Protein AF-0000000084682331 (afdb_homodimer)

Nearest PDB structures (foldseek):
  4lpu-assembly1_B  TM=4.206E-01  e=9.502E-01  synthetic construct
  2jdp-assembly1_D  TM=3.919E-01  e=3.727E+00  Pseudomonas aeruginosa
  5ijb-assembly2_D  TM=3.593E-01  e=4.728E+00  Mus musculus
  8b0h-assembly1_A  TM=4.046E-01  e=8.565E+00  Homo sapiens
  4lpu-assembly1_B  TM=4.204E-01  e=9.313E-01  synthetic construct

Radius of gyration: 19.86 Å; Cα contacts (8 Å, |Δi|>4): 493; chains: 2; bounding box: 38×57×44 Å

InterPro domains:
  IPR056238 YunG-like [PF24585] (6-127)

Structure (mmCIF, N/CA/C/O backbone):
data_AF-0000000084682331-model_v1
#
loop_
_entity.id
_entity.type
_entity.pdbx_description
1 polymer 'Uncharacterized protein'
#
loop_
_atom_site.group_PDB
_atom_site.id
_atom_site.type_symbol
_atom_site.label_atom_id
_atom_site.label_alt_id
_atom_site.label_comp_id
_atom_site.label_asym_id
_atom_site.label_entity_id
_atom_site.label_seq_id
_atom_site.pdbx_PDB_ins_code
_atom_site.Cartn_x
_atom_site.Cartn_y
_atom_site.Cartn_z
_atom_site.occupancy
_atom_site.B_iso_or_equiv
_atom_site.auth_seq_id
_atom_site.auth_comp_id
_atom_site.auth_asym_id
_atom_site.auth_atom_id
_atom_site.pdbx_PDB_model_num
ATOM 1 N N . MET A 1 1 ? 16.281 -3.541 -7.066 1 81.94 1 MET A N 1
ATOM 2 C CA . MET A 1 1 ? 15.93 -3.1 -5.719 1 81.94 1 MET A CA 1
ATOM 3 C C . MET A 1 1 ? 15.031 -4.125 -5.031 1 81.94 1 MET A C 1
ATOM 5 O O . MET A 1 1 ? 14.258 -4.82 -5.688 1 81.94 1 MET A O 1
ATOM 9 N N . THR A 1 2 ? 15.18 -4.266 -3.758 1 87.81 2 THR A N 1
ATOM 10 C CA . THR A 1 2 ? 14.406 -5.23 -2.986 1 87.81 2 THR A CA 1
ATOM 11 C C . THR A 1 2 ? 12.938 -4.812 -2.914 1 87.81 2 THR A C 1
ATOM 13 O O . THR A 1 2 ? 12.625 -3.676 -2.551 1 87.81 2 THR A O 1
ATOM 16 N N . PRO A 1 3 ? 12.094 -5.621 -3.33 1 95.75 3 PRO A N 1
ATOM 17 C CA . PRO A 1 3 ? 10.68 -5.285 -3.193 1 95.75 3 PRO A CA 1
ATOM 18 C C . PRO A 1 3 ? 10.234 -5.156 -1.736 1 95.75 3 PRO A C 1
ATOM 20 O O . PRO A 1 3 ? 10.781 -5.836 -0.862 1 95.75 3 PRO A O 1
ATOM 23 N N . TRP A 1 4 ? 9.312 -4.223 -1.549 1 97.06 4 TRP A N 1
ATOM 24 C CA . TRP A 1 4 ? 8.703 -4.109 -0.228 1 97.06 4 TRP A CA 1
ATOM 25 C C . TRP A 1 4 ? 7.367 -4.84 -0.183 1 97.06 4 TRP A C 1
ATOM 27 O O . TRP A 1 4 ? 6.875 -5.316 -1.21 1 97.06 4 TRP A O 1
ATOM 37 N N . ASN A 1 5 ? 6.938 -5.086 1.068 1 97.69 5 ASN A N 1
ATOM 38 C CA . ASN A 1 5 ? 5.523 -5.398 1.23 1 97.69 5 ASN A CA 1
ATOM 39 C C . ASN A 1 5 ? 4.793 -4.316 2.018 1 97.69 5 ASN A C 1
ATOM 41 O O . ASN A 1 5 ? 5.391 -3.301 2.385 1 97.69 5 ASN A O 1
ATOM 45 N N . LEU A 1 6 ? 3.533 -4.488 2.266 1 98.38 6 LEU A N 1
ATOM 46 C CA . LEU A 1 6 ? 2.707 -3.445 2.865 1 98.38 6 LEU A CA 1
ATOM 47 C C . LEU A 1 6 ? 3.1 -3.211 4.32 1 98.38 6 LEU A C 1
ATOM 49 O O . LEU A 1 6 ? 3.086 -2.072 4.793 1 98.38 6 LEU A O 1
ATOM 53 N N . LEU A 1 7 ? 3.508 -4.219 5.004 1 97.94 7 LEU A N 1
ATOM 54 C CA . LEU A 1 7 ? 3.887 -4.102 6.406 1 97.94 7 LEU A CA 1
ATOM 55 C C . LEU A 1 7 ? 5.199 -3.334 6.551 1 97.94 7 LEU A C 1
ATOM 57 O O . LEU A 1 7 ? 5.332 -2.494 7.445 1 97.94 7 LEU A O 1
ATOM 61 N N . THR A 1 8 ? 6.148 -3.662 5.688 1 97.5 8 THR A N 1
ATOM 62 C CA . THR A 1 8 ? 7.434 -2.977 5.766 1 97.5 8 THR A CA 1
ATOM 63 C C . THR A 1 8 ? 7.27 -1.486 5.484 1 97.5 8 THR A C 1
ATOM 65 O O . THR A 1 8 ? 7.922 -0.655 6.117 1 97.5 8 THR A O 1
ATOM 68 N N . LEU A 1 9 ? 6.398 -1.172 4.512 1 98.25 9 LEU A N 1
ATOM 69 C CA . LEU A 1 9 ? 6.137 0.234 4.223 1 98.25 9 LEU A CA 1
ATOM 70 C C . LEU A 1 9 ? 5.441 0.913 5.398 1 98.25 9 LEU A C 1
ATOM 72 O O . LEU A 1 9 ? 5.824 2.016 5.797 1 98.25 9 LEU A O 1
ATOM 76 N N . HIS A 1 10 ? 4.441 0.238 5.938 1 98.38 10 HIS A N 1
ATOM 77 C CA . HIS A 1 10 ? 3.746 0.731 7.121 1 98.38 10 HIS A CA 1
ATOM 78 C C . HIS A 1 10 ? 4.727 1.004 8.258 1 98.38 10 HIS A C 1
ATOM 80 O O . HIS A 1 10 ? 4.719 2.09 8.844 1 98.38 10 HIS A O 1
ATOM 86 N N . ASP A 1 11 ? 5.598 0.054 8.5 1 98.38 11 ASP A N 1
ATOM 87 C CA . ASP A 1 11 ? 6.535 0.154 9.617 1 98.38 11 ASP A CA 1
ATOM 88 C C . ASP A 1 11 ? 7.555 1.265 9.375 1 98.38 11 ASP A C 1
ATOM 90 O O . ASP A 1 11 ? 7.938 1.973 10.312 1 98.38 11 ASP A O 1
ATOM 94 N N . ALA A 1 12 ? 8.023 1.367 8.195 1 98.62 12 ALA A N 1
ATOM 95 C CA . ALA A 1 12 ? 9 2.398 7.852 1 98.62 12 ALA A CA 1
ATOM 96 C C . ALA A 1 12 ? 8.438 3.793 8.102 1 98.62 12 ALA A C 1
ATOM 98 O O . ALA A 1 12 ? 9.109 4.645 8.688 1 98.62 12 ALA A O 1
ATOM 99 N N . LEU A 1 13 ? 7.18 4.027 7.688 1 98.56 13 LEU A N 1
ATOM 100 C CA . LEU A 1 13 ? 6.539 5.32 7.902 1 98.56 13 LEU A CA 1
ATOM 101 C C . LEU A 1 13 ? 6.363 5.602 9.391 1 98.56 13 LEU A C 1
ATOM 103 O O . LEU A 1 13 ? 6.77 6.66 9.883 1 98.56 13 LEU A O 1
ATOM 107 N N . ARG A 1 14 ? 5.859 4.629 10.07 1 98.31 14 ARG A N 1
ATOM 108 C CA . ARG A 1 14 ? 5.562 4.801 11.484 1 98.31 14 ARG A CA 1
ATOM 109 C C . ARG A 1 14 ? 6.836 5.047 12.289 1 98.31 14 ARG A C 1
ATOM 111 O O . ARG A 1 14 ? 6.859 5.895 13.18 1 98.31 14 ARG A O 1
ATOM 118 N N . ALA A 1 15 ? 7.883 4.379 11.922 1 98.44 15 ALA A N 1
ATOM 119 C CA . ALA A 1 15 ? 9.156 4.496 12.625 1 98.44 15 ALA A CA 1
ATOM 120 C C . ALA A 1 15 ? 9.828 5.836 12.32 1 98.44 15 ALA A C 1
ATOM 122 O O . ALA A 1 15 ? 10.766 6.234 13.016 1 98.44 15 ALA A O 1
ATOM 123 N N . SER A 1 16 ? 9.367 6.52 11.281 1 98.81 16 SER A N 1
ATOM 124 C CA . SER A 1 16 ? 10.047 7.715 10.805 1 98.81 16 SER A CA 1
ATOM 125 C C . SER A 1 16 ? 9.406 8.977 11.359 1 98.81 16 SER A C 1
ATOM 127 O O . SER A 1 16 ? 9.953 10.078 11.219 1 98.81 16 SER A O 1
ATOM 129 N N . TRP A 1 17 ? 8.211 8.859 11.969 1 98.81 17 TRP A N 1
ATOM 130 C CA . TRP A 1 17 ? 7.527 9.977 12.602 1 98.81 17 TRP A CA 1
ATOM 131 C C . TRP A 1 17 ? 8.156 10.305 13.953 1 98.81 17 TRP A C 1
ATOM 133 O O . TRP A 1 17 ? 8.5 9.406 14.719 1 98.81 17 TRP A O 1
ATOM 143 N N . ALA A 1 18 ? 8.328 11.586 14.25 1 98.56 18 ALA A N 1
ATOM 144 C CA . ALA A 1 18 ? 8.898 12.039 15.516 1 98.56 18 ALA A CA 1
ATOM 145 C C . ALA A 1 18 ? 8.469 13.469 15.828 1 98.56 18 ALA A C 1
ATOM 147 O O . ALA A 1 18 ? 7.785 14.109 15.023 1 98.56 18 ALA A O 1
ATOM 148 N N . ALA A 1 19 ? 8.914 13.938 16.953 1 98.31 19 ALA A N 1
ATOM 149 C CA . ALA A 1 19 ? 8.562 15.289 17.375 1 98.31 19 ALA A CA 1
ATOM 150 C C . ALA A 1 19 ? 9.102 16.328 16.406 1 98.31 19 ALA A C 1
ATOM 152 O O . ALA A 1 19 ? 8.43 17.328 16.125 1 98.31 19 ALA A O 1
ATOM 153 N N . ASP A 1 20 ? 10.258 16.109 15.805 1 98.25 20 ASP A N 1
ATOM 154 C CA . ASP A 1 20 ? 10.906 17.109 14.961 1 98.25 20 ASP A CA 1
ATOM 155 C C . ASP A 1 20 ? 10.297 17.125 13.562 1 98.25 20 ASP A C 1
ATOM 157 O O . ASP A 1 20 ? 10.609 18 12.758 1 98.25 20 ASP A O 1
ATOM 161 N N . THR A 1 21 ? 9.391 16.141 13.234 1 98.62 21 THR A N 1
ATOM 162 C CA . THR A 1 21 ? 8.688 16.156 11.953 1 98.62 21 THR A CA 1
ATOM 163 C C . THR A 1 21 ? 7.195 16.391 12.156 1 98.62 21 THR A C 1
ATOM 165 O O . THR A 1 21 ? 6.422 16.344 11.195 1 98.62 21 THR A O 1
ATOM 168 N N . CYS A 1 22 ? 6.812 16.531 13.406 1 98.62 22 CYS A N 1
ATOM 169 C CA . CYS A 1 22 ? 5.426 16.859 13.727 1 98.62 22 CYS A CA 1
ATOM 170 C C . CYS A 1 22 ? 5.09 18.281 13.328 1 98.62 22 CYS A C 1
ATOM 172 O O . CYS A 1 22 ? 5.898 19.188 13.516 1 98.62 22 CYS A O 1
ATOM 174 N N . SER A 1 23 ? 3.879 18.469 12.75 1 97.88 23 SER A N 1
ATOM 175 C CA . SER A 1 23 ? 3.508 19.828 12.383 1 97.88 23 SER A CA 1
ATOM 176 C C . SER A 1 23 ? 3.566 20.766 13.578 1 97.88 23 SER A C 1
ATOM 178 O O . SER A 1 23 ? 3.107 20.422 14.672 1 97.88 23 SER A O 1
ATOM 180 N N . PRO A 1 24 ? 4.078 21.953 13.414 1 96.62 24 PRO A N 1
ATOM 181 C CA . PRO A 1 24 ? 4.246 22.875 14.539 1 96.62 24 PRO A CA 1
ATOM 182 C C . PRO A 1 24 ? 2.93 23.203 15.242 1 96.62 24 PRO A C 1
ATOM 184 O O . PRO A 1 24 ? 2.889 23.312 16.469 1 96.62 24 PRO A O 1
ATOM 187 N N . ASP A 1 25 ? 1.878 23.391 14.469 1 94.94 25 ASP A N 1
ATOM 188 C CA . ASP A 1 25 ? 0.578 23.703 15.055 1 94.94 25 ASP A CA 1
ATOM 189 C C . ASP A 1 25 ? 0.077 22.562 15.938 1 94.94 25 ASP A C 1
ATOM 191 O O . ASP A 1 25 ? -0.448 22.797 17.031 1 94.94 25 ASP A O 1
ATOM 195 N N . ASP A 1 26 ? 0.267 21.359 15.516 1 95.88 26 ASP A N 1
ATOM 196 C CA . ASP A 1 26 ? -0.158 20.188 16.281 1 95.88 26 ASP A CA 1
ATOM 197 C C . ASP A 1 26 ? 0.748 19.969 17.5 1 95.88 26 ASP A C 1
ATOM 199 O O . ASP A 1 26 ? 0.275 19.594 18.578 1 95.88 26 ASP A O 1
ATOM 203 N N . LEU A 1 27 ? 2.002 20.156 17.266 1 96.75 27 LEU A N 1
ATOM 204 C CA . LEU A 1 27 ? 2.945 20.078 18.375 1 96.75 27 LEU A CA 1
ATOM 205 C C . LEU A 1 27 ? 2.566 21.047 19.484 1 96.75 27 LEU A C 1
ATOM 207 O O . LEU A 1 27 ? 2.576 20.688 20.672 1 96.75 27 LEU A O 1
ATOM 211 N N . ALA A 1 28 ? 2.203 22.234 19.125 1 95.44 28 ALA A N 1
ATOM 212 C CA . ALA A 1 28 ? 1.818 23.266 20.094 1 95.44 28 ALA A CA 1
ATOM 213 C C . ALA A 1 28 ? 0.514 22.891 20.797 1 95.44 28 ALA A C 1
ATOM 215 O O . ALA A 1 28 ? 0.34 23.172 21.984 1 95.44 28 ALA A O 1
ATOM 216 N N . ARG A 1 29 ? -0.33 22.234 20.078 1 92.81 29 ARG A N 1
ATOM 217 C CA . ARG A 1 29 ? -1.668 21.922 20.578 1 92.81 29 ARG A CA 1
ATOM 218 C C . ARG A 1 29 ? -1.622 20.828 21.641 1 92.81 29 ARG A C 1
ATOM 220 O O . ARG A 1 29 ? -2.305 20.906 22.656 1 92.81 29 ARG A O 1
ATOM 227 N N . ALA A 1 30 ? -0.86 19.797 21.422 1 93.31 30 ALA A N 1
ATOM 228 C CA . ALA A 1 30 ? -0.958 18.672 22.359 1 93.31 30 ALA A CA 1
ATOM 229 C C . ALA A 1 30 ? 0.394 17.984 22.531 1 93.31 30 ALA A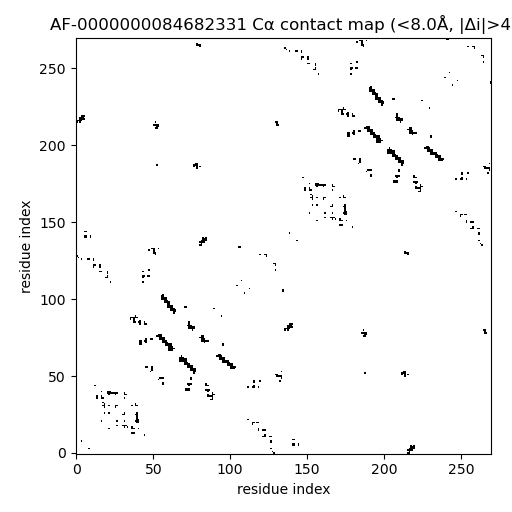 C 1
ATOM 231 O O . ALA A 1 30 ? 0.507 17 23.266 1 93.31 30 ALA A O 1
ATOM 232 N N . GLY A 1 31 ? 1.39 18.453 21.875 1 96.25 31 GLY A N 1
ATOM 233 C CA . GLY A 1 31 ? 2.654 17.734 21.891 1 96.25 31 GLY A CA 1
ATOM 234 C C . GLY A 1 31 ? 2.627 16.469 21.062 1 96.25 31 GLY A C 1
ATOM 235 O O . GLY A 1 31 ? 1.559 16.016 20.641 1 96.25 31 GLY A O 1
ATOM 236 N N . TRP A 1 32 ? 3.771 15.938 20.766 1 98 32 TRP A N 1
ATOM 237 C CA . TRP A 1 32 ? 3.904 14.656 20.078 1 98 32 TRP A CA 1
ATOM 238 C C . TRP A 1 32 ? 4.215 13.531 21.078 1 98 32 TRP A C 1
ATOM 240 O O . TRP A 1 32 ? 5.078 13.688 21.938 1 98 32 TRP A O 1
ATOM 250 N N . GLN A 1 33 ? 3.525 12.445 20.969 1 97.19 33 GLN A N 1
ATOM 251 C CA . GLN A 1 33 ? 3.713 11.289 21.828 1 97.19 33 GLN A CA 1
ATOM 252 C C . GLN A 1 33 ? 4.008 10.031 21.016 1 97.19 33 GLN A C 1
ATOM 254 O O . GLN A 1 33 ? 3.412 9.82 19.969 1 97.19 33 GLN A O 1
ATOM 259 N N . PRO A 1 34 ? 4.816 9.164 21.547 1 96.38 34 PRO A N 1
ATOM 260 C CA . PRO A 1 34 ? 5.18 7.961 20.797 1 96.38 34 PRO A CA 1
ATOM 261 C C . PRO A 1 34 ? 4.008 7 20.625 1 96.38 34 PRO A C 1
ATOM 263 O O . PRO A 1 34 ? 4.027 6.152 19.719 1 96.38 34 PRO A O 1
ATOM 266 N N . ASP A 1 35 ? 3.074 7.098 21.469 1 96.88 35 ASP A N 1
ATOM 267 C CA . ASP A 1 35 ? 1.953 6.172 21.344 1 96.88 35 ASP A CA 1
ATOM 268 C C . ASP A 1 35 ? 0.909 6.691 20.359 1 96.88 35 ASP A C 1
ATOM 270 O O . ASP A 1 35 ? -0.081 6.012 20.094 1 96.88 35 ASP A O 1
ATOM 274 N N . ASN A 1 36 ? 0.974 7.891 19.891 1 98 36 ASN A N 1
ATOM 275 C CA . ASN A 1 36 ? 0.231 8.453 18.766 1 98 36 ASN A CA 1
ATOM 276 C C . ASN A 1 36 ? 1.165 9.047 17.719 1 98 36 ASN A C 1
ATOM 278 O O . ASN A 1 36 ? 1.146 10.25 17.469 1 98 36 ASN A O 1
ATOM 282 N N . PRO A 1 37 ? 1.932 8.234 17.109 1 98.38 37 PRO A N 1
ATOM 283 C CA . PRO A 1 37 ? 3.047 8.727 16.297 1 98.38 37 PRO A CA 1
ATOM 284 C C . PRO A 1 37 ? 2.582 9.469 15.047 1 98.38 37 PRO A C 1
ATOM 286 O O . PRO A 1 37 ? 3.316 10.305 14.516 1 98.38 37 PRO A O 1
ATOM 289 N N . ALA A 1 38 ? 1.377 9.234 14.625 1 98.75 38 ALA A N 1
ATOM 290 C CA . ALA A 1 38 ? 0.898 9.867 13.398 1 98.75 38 ALA A CA 1
ATOM 291 C C . ALA A 1 38 ? 0.503 11.32 13.641 1 98.75 38 ALA A C 1
ATOM 293 O O . ALA A 1 38 ? 0.306 12.086 12.695 1 98.75 38 ALA A O 1
ATOM 294 N N . TRP A 1 39 ? 0.379 11.695 14.914 1 98.56 39 TRP A N 1
ATOM 295 C CA . TRP A 1 39 ? -0.075 13.031 15.273 1 98.56 39 TRP A CA 1
ATOM 296 C C . TRP A 1 39 ? 0.79 14.094 14.602 1 98.56 39 TRP A C 1
ATOM 298 O O . TRP A 1 39 ? 2.008 14.125 14.789 1 98.56 39 TRP A O 1
ATOM 308 N N . GLY A 1 40 ? 0.165 14.922 13.695 1 98.25 40 GLY A N 1
ATOM 309 C CA . GLY A 1 40 ? 0.854 16.031 13.062 1 98.25 40 GLY A CA 1
ATOM 310 C C . GLY A 1 40 ? 1.583 15.641 11.789 1 98.25 40 GLY A C 1
ATOM 311 O O . GLY A 1 40 ? 2.451 16.375 11.312 1 98.25 40 GLY A O 1
ATOM 312 N N . HIS A 1 41 ? 1.246 14.461 11.195 1 98.81 41 HIS A N 1
ATOM 313 C CA . HIS A 1 41 ? 2.09 13.992 10.102 1 98.81 41 HIS A CA 1
ATOM 314 C C . HIS A 1 41 ? 1.274 13.758 8.836 1 98.81 41 HIS A C 1
ATOM 316 O O . HIS A 1 41 ? 1.817 13.352 7.809 1 98.81 41 HIS A O 1
ATOM 322 N N . CYS A 1 42 ? -0.043 14.031 8.82 1 98.62 42 CYS A N 1
ATOM 323 C CA . CYS A 1 42 ? -0.899 13.656 7.699 1 98.62 42 CYS A CA 1
ATOM 324 C C . CYS A 1 42 ? -0.426 14.312 6.406 1 98.62 42 CYS A C 1
ATOM 326 O O . CYS A 1 42 ? -0.362 13.664 5.363 1 98.62 42 CYS A O 1
ATOM 328 N N . ASP A 1 43 ? -0.004 15.555 6.445 1 98.25 43 ASP A N 1
ATOM 329 C CA . ASP A 1 43 ? 0.331 16.297 5.234 1 98.25 43 ASP A CA 1
ATOM 330 C C . ASP A 1 43 ? 1.603 15.742 4.59 1 98.25 43 ASP A C 1
ATOM 332 O O . ASP A 1 43 ? 1.591 15.344 3.422 1 98.25 43 ASP A O 1
ATOM 336 N N . ILE A 1 44 ? 2.654 15.57 5.305 1 98.62 44 ILE A N 1
ATOM 337 C CA . ILE A 1 44 ? 3.908 15.148 4.688 1 98.62 44 ILE A CA 1
ATOM 338 C C . ILE A 1 44 ? 3.863 13.648 4.406 1 98.62 44 ILE A C 1
ATOM 340 O O . ILE A 1 44 ? 4.523 13.164 3.482 1 98.62 44 ILE A O 1
ATOM 344 N N . THR A 1 45 ? 3.096 12.836 5.188 1 98.88 45 THR A N 1
ATOM 345 C CA . THR A 1 45 ? 2.895 11.43 4.859 1 98.88 45 THR A CA 1
ATOM 346 C C . THR A 1 45 ? 2.145 11.281 3.539 1 98.88 45 THR A C 1
ATOM 348 O O . THR A 1 45 ? 2.508 10.453 2.701 1 98.88 45 THR A O 1
ATOM 351 N N . ALA A 1 46 ? 1.098 12.125 3.373 1 98.62 46 ALA A N 1
ATOM 352 C CA . ALA A 1 46 ? 0.354 12.086 2.117 1 98.62 46 ALA A CA 1
ATOM 353 C C . ALA A 1 46 ? 1.265 12.391 0.931 1 98.62 46 ALA A C 1
ATOM 355 O O . ALA A 1 46 ? 1.089 11.836 -0.155 1 98.62 46 ALA A O 1
ATOM 356 N N . LEU A 1 47 ? 2.229 13.273 1.137 1 98.5 47 LEU A N 1
ATOM 357 C CA . LEU A 1 47 ? 3.176 13.594 0.074 1 98.5 47 LEU A CA 1
ATOM 358 C C . LEU A 1 47 ? 4.059 12.391 -0.248 1 98.5 47 LEU A C 1
ATOM 360 O O . LEU A 1 47 ? 4.277 12.07 -1.419 1 98.5 47 LEU A O 1
ATOM 364 N N . VAL A 1 48 ? 4.582 11.703 0.752 1 98.62 48 VAL A N 1
ATOM 365 C CA . VAL A 1 48 ? 5.422 10.531 0.545 1 98.62 48 VAL A CA 1
ATOM 366 C C . VAL A 1 48 ? 4.613 9.43 -0.136 1 98.62 48 VAL A C 1
ATOM 368 O O . VAL A 1 48 ? 5.102 8.773 -1.06 1 98.62 48 VAL A O 1
ATOM 371 N N . VAL A 1 49 ? 3.379 9.242 0.353 1 98.56 49 VAL A N 1
ATOM 372 C CA . VAL A 1 49 ? 2.496 8.234 -0.231 1 98.56 49 VAL A CA 1
ATOM 373 C C . VAL A 1 49 ? 2.221 8.578 -1.693 1 98.56 49 VAL A C 1
ATOM 375 O O . VAL A 1 49 ? 2.199 7.691 -2.551 1 98.56 49 VAL A O 1
ATOM 378 N N . ASN A 1 50 ? 2.012 9.867 -1.991 1 98.44 50 ASN A N 1
ATOM 379 C CA . ASN A 1 50 ? 1.82 10.328 -3.363 1 98.44 50 ASN A CA 1
ATOM 380 C C . ASN A 1 50 ? 3.053 10.055 -4.223 1 98.44 50 ASN A C 1
ATOM 382 O O . ASN A 1 50 ? 2.932 9.758 -5.41 1 98.44 50 ASN A O 1
ATOM 386 N N . ASP A 1 51 ? 4.254 10.18 -3.67 1 98.12 51 ASP A N 1
ATOM 387 C CA . ASP A 1 51 ? 5.48 9.836 -4.379 1 98.12 51 ASP A CA 1
ATOM 388 C C . ASP A 1 51 ? 5.477 8.375 -4.809 1 98.12 51 ASP A C 1
ATOM 390 O O . ASP A 1 51 ? 5.988 8.039 -5.879 1 98.12 51 ASP A O 1
ATOM 394 N N . ILE A 1 52 ? 4.934 7.543 -3.973 1 98.31 52 ILE A N 1
ATOM 395 C CA . ILE A 1 52 ? 5.039 6.098 -4.137 1 98.31 52 ILE A CA 1
ATOM 396 C C . ILE A 1 52 ? 3.938 5.598 -5.066 1 98.31 52 ILE A C 1
ATOM 398 O O . ILE A 1 52 ? 4.203 4.84 -6.004 1 98.31 52 ILE A O 1
ATOM 402 N N . PHE A 1 53 ? 2.693 6.035 -4.836 1 98.12 53 PHE A N 1
ATOM 403 C CA . PHE A 1 53 ? 1.557 5.379 -5.473 1 98.12 53 PHE A CA 1
ATOM 404 C C . PHE A 1 53 ? 0.904 6.301 -6.492 1 98.12 53 PHE A C 1
ATOM 406 O O . PHE A 1 53 ? 0.071 5.863 -7.289 1 98.12 53 PHE A O 1
ATOM 413 N N . GLY A 1 54 ? 1.295 7.617 -6.473 1 97.56 54 GLY A N 1
ATOM 414 C CA . GLY A 1 54 ? 0.651 8.594 -7.34 1 97.56 54 GLY A CA 1
ATOM 415 C C . GLY A 1 54 ? -0.764 8.93 -6.91 1 97.56 54 GLY A C 1
ATOM 416 O O . GLY A 1 54 ? -1.104 8.812 -5.73 1 97.56 54 GLY A O 1
ATOM 417 N N . GLY A 1 55 ? -1.512 9.461 -7.871 1 97.88 55 GLY A N 1
ATOM 418 C CA . GLY A 1 55 ? -2.895 9.82 -7.602 1 97.88 55 GLY A CA 1
ATOM 419 C C . GLY A 1 55 ? -3.051 11.234 -7.066 1 97.88 55 GLY A C 1
ATOM 420 O O . GLY A 1 55 ? -2.283 12.125 -7.426 1 97.88 55 GLY A O 1
ATOM 421 N N . ASP A 1 56 ? -4.137 11.375 -6.242 1 98.31 56 ASP A N 1
ATOM 422 C CA . ASP A 1 56 ? -4.508 12.711 -5.797 1 98.31 56 ASP A CA 1
ATOM 423 C C . ASP A 1 56 ? -4.203 12.898 -4.312 1 98.31 56 ASP A C 1
ATOM 425 O O . ASP A 1 56 ? -4.281 11.953 -3.529 1 98.31 56 ASP A O 1
ATOM 429 N N . LEU A 1 57 ? -3.891 14.141 -3.969 1 98.31 57 LEU A N 1
ATOM 430 C CA . LEU A 1 57 ? -3.879 14.57 -2.572 1 98.31 57 LEU A CA 1
ATOM 431 C C . LEU A 1 57 ? -5.262 15.039 -2.137 1 98.31 57 LEU A C 1
ATOM 433 O O . LEU A 1 57 ? -5.887 15.852 -2.818 1 98.31 57 LEU A O 1
ATOM 437 N N . MET A 1 58 ? -5.688 14.469 -1.066 1 98.69 58 MET A N 1
ATOM 438 C CA . MET A 1 58 ? -6.969 14.875 -0.495 1 98.69 58 MET A CA 1
ATOM 439 C C . MET A 1 58 ? -6.766 15.695 0.772 1 98.69 58 MET A C 1
ATOM 441 O O . MET A 1 58 ? -5.844 15.438 1.546 1 98.69 58 MET A O 1
ATOM 445 N N . VAL A 1 59 ? -7.617 16.656 0.932 1 98.62 59 VAL A N 1
ATOM 446 C CA . VAL A 1 59 ? -7.613 17.422 2.176 1 98.62 59 VAL A CA 1
ATOM 447 C C . VAL A 1 59 ? -9.047 17.594 2.674 1 98.62 59 VAL A C 1
ATOM 449 O O . VAL A 1 59 ? -9.969 17.766 1.878 1 98.62 59 VAL A O 1
ATOM 452 N N . GLY A 1 60 ? -9.242 17.469 3.92 1 98.38 60 GLY A N 1
ATOM 453 C CA . GLY A 1 60 ? -10.5 17.766 4.582 1 98.38 60 GLY A CA 1
ATOM 454 C C . GLY A 1 60 ? -10.336 18.641 5.805 1 98.38 60 GLY A C 1
ATOM 455 O O . GLY A 1 60 ? -9.219 18.859 6.273 1 98.38 60 GLY A O 1
ATOM 456 N N . GLU A 1 61 ? -11.484 19.172 6.234 1 98.25 61 GLU A N 1
ATOM 457 C CA . GLU A 1 61 ? -11.516 19.953 7.461 1 98.25 61 GLU A CA 1
ATOM 458 C C . GLU A 1 61 ? -11.703 19.078 8.688 1 98.25 61 GLU A C 1
ATOM 460 O O . GLU A 1 61 ? -12.547 18.172 8.688 1 98.25 61 GLU A O 1
ATOM 465 N N . VAL A 1 62 ? -10.891 19.359 9.727 1 98 62 VAL A N 1
ATOM 466 C CA . VAL A 1 62 ? -11 18.578 10.961 1 98 62 VAL A CA 1
ATOM 467 C C . VAL A 1 62 ? -11.828 19.359 11.977 1 98 62 VAL A C 1
ATOM 469 O O . VAL A 1 62 ? -11.57 20.531 12.234 1 98 62 VAL A O 1
ATOM 472 N N . HIS A 1 63 ? -12.766 18.656 12.531 1 97.38 63 HIS A N 1
ATOM 473 C CA . HIS A 1 63 ? -13.609 19.266 13.555 1 97.38 63 HIS A CA 1
ATOM 474 C C . HIS A 1 63 ? -13.609 18.438 14.836 1 97.38 63 HIS A C 1
ATOM 476 O O . HIS A 1 63 ? -13.547 17.203 14.781 1 97.38 63 HIS A O 1
ATOM 482 N N . CYS A 1 64 ? -13.625 19.078 15.836 1 93.38 64 CYS A N 1
ATOM 483 C CA . CYS A 1 64 ? -13.906 18.5 17.141 1 93.38 64 CYS A CA 1
ATOM 484 C C . CYS A 1 64 ? -15.078 19.219 17.812 1 93.38 64 CYS A C 1
ATOM 486 O O . CYS A 1 64 ? -14.945 20.375 18.234 1 93.38 64 CYS A O 1
ATOM 488 N N . GLY A 1 65 ? -16.188 18.594 17.812 1 91.12 65 GLY A N 1
ATOM 489 C CA . GLY A 1 65 ? -17.391 19.344 18.125 1 91.12 65 GLY A CA 1
ATOM 490 C C . GLY A 1 65 ? -17.719 20.391 17.094 1 91.12 65 GLY A C 1
ATOM 491 O O . GLY A 1 65 ? -17.766 20.109 15.891 1 91.12 65 GLY A O 1
ATOM 492 N N . SER A 1 66 ? -18.016 21.625 17.547 1 91.5 66 SER A N 1
ATOM 493 C CA . SER A 1 66 ? -18.391 22.703 16.641 1 91.5 66 SER A CA 1
ATOM 494 C C . SER A 1 66 ? -17.156 23.469 16.141 1 91.5 66 SER A C 1
ATOM 496 O O . SER A 1 66 ? -17.266 24.297 15.227 1 91.5 66 SER A O 1
ATOM 498 N N . ASP A 1 67 ? -15.938 23.094 16.641 1 93.62 67 ASP A N 1
ATOM 499 C CA . ASP A 1 67 ? -14.734 23.859 16.344 1 93.62 67 ASP A CA 1
ATOM 500 C C . ASP A 1 67 ? -13.922 23.203 15.234 1 93.62 67 ASP A C 1
ATOM 502 O O . ASP A 1 67 ? -13.703 21.984 15.258 1 93.62 67 ASP A O 1
ATOM 506 N N . GLN A 1 68 ? -13.547 23.984 14.344 1 93.75 68 GLN A N 1
ATOM 507 C CA . GLN A 1 68 ? -12.609 23.484 13.344 1 93.75 68 GLN A CA 1
ATOM 508 C C . GLN A 1 68 ? -11.172 23.531 13.859 1 93.75 68 GLN A C 1
ATOM 510 O O . GLN A 1 68 ? -10.719 24.562 14.352 1 93.75 68 GLN A O 1
ATOM 515 N N . GLN A 1 69 ? -10.461 22.375 13.828 1 90.94 69 GLN A N 1
ATOM 516 C CA . GLN A 1 69 ? -9.109 22.266 14.352 1 90.94 69 GLN A CA 1
ATOM 517 C C . GLN A 1 69 ? -8.109 22 13.234 1 90.94 69 GLN A C 1
ATOM 519 O O . GLN A 1 69 ? -7.203 21.172 13.391 1 90.94 69 GLN A O 1
ATOM 524 N N . GLY A 1 70 ? -8.234 22.562 12.062 1 94.75 70 GLY A N 1
ATOM 525 C CA . GLY A 1 70 ? -7.246 22.422 11.008 1 94.75 70 GLY A CA 1
ATOM 526 C C . GLY A 1 70 ? -7.711 21.516 9.883 1 94.75 70 GLY A C 1
ATOM 527 O O . GLY A 1 70 ? -8.891 21.516 9.523 1 94.75 70 GLY A O 1
ATOM 528 N N . PHE A 1 71 ? -6.637 20.781 9.25 1 97.5 71 PHE A N 1
ATOM 529 C CA . PHE A 1 71 ? -6.93 19.984 8.062 1 97.5 71 PHE A CA 1
ATOM 530 C C . PHE A 1 71 ? -6.293 18.594 8.172 1 97.5 71 PHE A C 1
ATOM 532 O O . PHE A 1 71 ? -5.324 18.422 8.906 1 97.5 71 PHE A O 1
ATOM 539 N N . HIS A 1 72 ? -6.918 17.688 7.52 1 98.38 72 HIS A N 1
ATOM 540 C CA . HIS A 1 72 ? -6.402 16.328 7.398 1 98.38 72 HIS A CA 1
ATOM 541 C C . HIS A 1 72 ? -6.105 15.984 5.945 1 98.38 72 HIS A C 1
ATOM 543 O O . HIS A 1 72 ? -6.922 16.25 5.059 1 98.38 72 HIS A O 1
ATOM 549 N N . TRP A 1 73 ? -4.953 15.43 5.727 1 98.56 73 TRP A N 1
ATOM 550 C CA . TRP A 1 73 ? -4.52 15.062 4.383 1 98.56 73 TRP A CA 1
ATOM 551 C C . TRP A 1 73 ? -4.41 13.555 4.238 1 98.56 73 TRP A C 1
ATOM 553 O O . TRP A 1 73 ? -3.955 12.867 5.156 1 98.56 73 TRP A O 1
ATOM 563 N N . TRP A 1 74 ? -4.797 13.031 3.107 1 98.75 74 TRP A N 1
ATOM 564 C CA . TRP A 1 74 ? -4.629 11.633 2.725 1 98.75 74 TRP A CA 1
ATOM 565 C C . TRP A 1 74 ? -4.602 11.484 1.208 1 98.75 74 TRP A C 1
ATOM 567 O O . TRP A 1 74 ? -4.312 12.438 0.48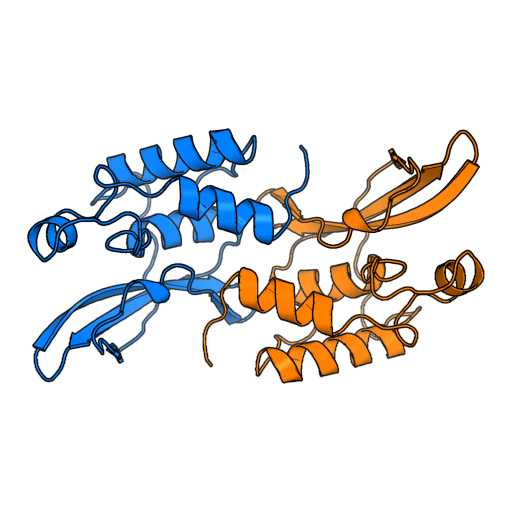8 1 98.75 74 TRP A O 1
ATOM 577 N N . ASN A 1 75 ? -4.793 10.273 0.666 1 98.75 75 ASN A N 1
ATOM 578 C CA . ASN A 1 75 ? -4.555 10.078 -0.76 1 98.75 75 ASN A CA 1
ATOM 579 C C . ASN A 1 75 ? -5.719 9.359 -1.433 1 98.75 75 ASN A C 1
ATOM 581 O O . ASN A 1 75 ? -6.395 8.539 -0.808 1 98.75 75 ASN A O 1
ATOM 585 N N . ARG A 1 76 ? -5.961 9.734 -2.617 1 98.69 76 ARG A N 1
ATOM 586 C CA . ARG A 1 76 ? -6.777 8.953 -3.537 1 98.69 76 ARG A CA 1
ATOM 587 C C . ARG A 1 76 ? -5.934 8.383 -4.672 1 98.69 76 ARG A C 1
ATOM 589 O O . ARG A 1 76 ? -5.285 9.133 -5.406 1 98.69 76 ARG A O 1
ATOM 596 N N . LEU A 1 77 ? -5.91 7.031 -4.77 1 98.12 77 LEU A N 1
ATOM 597 C CA . LEU A 1 77 ? -5.125 6.352 -5.789 1 98.12 77 LEU A CA 1
ATOM 598 C C . LEU A 1 77 ? -5.723 6.574 -7.176 1 98.12 77 LEU A C 1
ATOM 600 O O . LEU A 1 77 ? -6.891 6.953 -7.297 1 98.12 77 LEU A O 1
ATOM 604 N N . PRO A 1 78 ? -4.914 6.332 -8.266 1 97.06 78 PRO A N 1
ATOM 605 C CA . PRO A 1 78 ? -5.461 6.465 -9.617 1 97.06 78 PRO A CA 1
ATOM 606 C C . PRO A 1 78 ? -6.668 5.562 -9.859 1 97.06 78 PRO A C 1
ATOM 608 O O . PRO A 1 78 ? -7.543 5.895 -10.664 1 97.06 78 PRO A O 1
ATOM 611 N N . SER A 1 79 ? -6.773 4.477 -9.117 1 97.12 79 SER A N 1
ATOM 612 C CA . SER A 1 79 ? -7.883 3.539 -9.25 1 97.12 79 SER A CA 1
ATOM 613 C C . SER A 1 79 ? -9.148 4.09 -8.609 1 97.12 79 SER A C 1
ATOM 615 O O . SER A 1 79 ? -10.234 3.523 -8.766 1 97.12 79 SER A O 1
ATOM 617 N N . GLY A 1 80 ? -9.008 5.094 -7.82 1 96.88 80 GLY A N 1
ATOM 618 C CA . GLY A 1 80 ? -10.133 5.691 -7.117 1 96.88 80 GLY A CA 1
ATOM 619 C C . GLY A 1 80 ? -10.18 5.316 -5.648 1 96.88 80 GLY A C 1
ATOM 620 O O . GLY A 1 80 ? -10.875 5.961 -4.859 1 96.88 80 GLY A O 1
ATOM 621 N N . ALA A 1 81 ? -9.469 4.309 -5.25 1 97.38 81 ALA A N 1
ATOM 622 C CA . ALA A 1 81 ? -9.406 3.92 -3.844 1 97.38 81 ALA A CA 1
ATOM 623 C C . ALA A 1 81 ? -8.695 4.98 -3.01 1 97.38 81 ALA A C 1
ATOM 625 O O . ALA A 1 81 ? -7.758 5.625 -3.482 1 97.38 81 ALA A O 1
ATOM 626 N N . GLU A 1 82 ? -9.125 5.117 -1.821 1 98.44 82 GLU A N 1
ATOM 627 C CA . GLU A 1 82 ? -8.484 6.098 -0.944 1 98.44 82 GLU A CA 1
ATOM 628 C C . GLU A 1 82 ? -7.672 5.41 0.15 1 98.44 82 GLU A C 1
ATOM 630 O O . GLU A 1 82 ? -8.102 4.395 0.704 1 98.44 82 GLU A O 1
ATOM 635 N N . LEU A 1 83 ? -6.461 5.949 0.41 1 98.5 83 LEU A N 1
ATOM 636 C CA . LEU A 1 83 ? -5.539 5.5 1.445 1 98.5 83 LEU A CA 1
ATOM 637 C C . LEU A 1 83 ? -5.32 6.586 2.492 1 98.5 83 LEU A C 1
ATOM 639 O O . LEU A 1 83 ? -4.895 7.695 2.16 1 98.5 83 LEU A O 1
ATOM 643 N N . ASP A 1 84 ? -5.711 6.312 3.689 1 98.81 84 ASP A N 1
ATOM 644 C CA . ASP A 1 84 ? -5.461 7.211 4.812 1 98.81 84 ASP A CA 1
ATOM 645 C C . ASP A 1 84 ? -4.566 6.543 5.855 1 98.81 84 ASP A C 1
ATOM 647 O O . ASP A 1 84 ? -5.035 5.734 6.66 1 98.81 84 ASP A O 1
ATOM 651 N N . LEU A 1 85 ? -3.266 6.977 5.934 1 98.75 85 LEU A N 1
ATOM 652 C CA . LEU A 1 85 ? -2.283 6.27 6.746 1 98.75 85 LEU A CA 1
ATOM 653 C C . LEU A 1 85 ? -2.094 6.957 8.094 1 98.75 85 LEU A C 1
ATOM 655 O O . LEU A 1 85 ? -1.319 6.488 8.93 1 98.75 85 LEU A O 1
ATOM 659 N N . THR A 1 86 ? -2.871 8.055 8.328 1 98.81 86 THR A N 1
ATOM 660 C CA . THR A 1 86 ? -2.625 8.805 9.555 1 98.81 86 THR A CA 1
ATOM 661 C C . THR A 1 86 ? -3.934 9.117 10.273 1 98.81 86 THR A C 1
ATOM 663 O O . THR A 1 86 ? -3.979 9.977 11.148 1 98.81 86 THR A O 1
ATOM 666 N N . ARG A 1 87 ? -4.984 8.406 9.859 1 98 87 ARG A N 1
ATOM 667 C CA . ARG A 1 87 ? -6.297 8.641 10.461 1 98 87 ARG A CA 1
ATOM 668 C C . ARG A 1 87 ? -6.27 8.352 11.953 1 98 87 ARG A C 1
ATOM 670 O O . ARG A 1 87 ? -6.984 8.992 12.727 1 98 87 ARG A O 1
ATOM 677 N N . GLU A 1 88 ? -5.441 7.488 12.336 1 97.62 88 GLU A N 1
ATOM 678 C CA . GLU A 1 88 ? -5.379 7.031 13.719 1 97.62 88 GLU A CA 1
ATOM 679 C C . GLU A 1 88 ? -5.008 8.172 14.664 1 97.62 88 GLU A C 1
ATOM 681 O O . GLU A 1 88 ? -5.148 8.055 15.883 1 97.62 88 GLU A O 1
ATOM 686 N N . GLN A 1 89 ? -4.543 9.289 14.148 1 98.19 89 GLN A N 1
ATOM 687 C CA . GLN A 1 89 ? -4.082 10.398 14.977 1 98.19 89 GLN A CA 1
ATOM 688 C C . GLN A 1 89 ? -5.242 11.055 15.719 1 98.19 89 GLN A C 1
ATOM 690 O O . GLN A 1 89 ? -5.039 11.734 16.719 1 98.19 89 GLN A O 1
ATOM 695 N N . PHE A 1 90 ? -6.48 10.812 15.172 1 97.25 90 PHE A N 1
ATOM 696 C CA . PHE A 1 90 ? -7.66 11.445 15.758 1 97.25 90 PHE A CA 1
ATOM 697 C C . PHE A 1 90 ? -8.289 10.547 16.812 1 97.25 90 PHE A C 1
ATOM 699 O O . PHE A 1 90 ? -9.102 9.672 16.484 1 97.25 90 PHE A O 1
ATOM 706 N N . ARG A 1 91 ? -8 10.875 18.031 1 96.06 91 ARG A N 1
ATOM 707 C CA . ARG A 1 91 ? -8.359 9.945 19.094 1 96.06 91 ARG A CA 1
ATOM 708 C C . ARG A 1 91 ? -9.414 10.555 20.016 1 96.06 91 ARG A C 1
ATOM 710 O O . ARG A 1 91 ? -9.906 9.883 20.938 1 96.06 91 ARG A O 1
ATOM 717 N N . THR A 1 92 ? -9.797 11.766 19.766 1 93.12 92 THR A N 1
ATOM 718 C CA . THR A 1 92 ? -10.648 12.445 20.734 1 93.12 92 THR A CA 1
ATOM 719 C C . THR A 1 92 ? -11.969 12.875 20.109 1 93.12 92 THR A C 1
ATOM 721 O O . THR A 1 92 ? -12.516 13.922 20.453 1 93.12 92 THR A O 1
ATOM 724 N N . GLY A 1 93 ? -12.359 12.117 19.062 1 93.69 93 GLY A N 1
ATOM 725 C CA . GLY A 1 93 ? -13.672 12.344 18.469 1 93.69 93 GLY A CA 1
ATOM 726 C C . GLY A 1 93 ? -13.641 13.297 17.281 1 93.69 93 GLY A C 1
ATOM 727 O O . GLY A 1 93 ? -14.68 13.773 16.844 1 93.69 93 GLY A O 1
ATOM 728 N N . GLN A 1 94 ? -12.484 13.656 16.781 1 96.44 94 GLN A N 1
ATOM 729 C CA . GLN A 1 94 ? -12.359 14.5 15.602 1 96.44 94 GLN A CA 1
ATOM 730 C C . GLN A 1 94 ? -13.055 13.867 14.398 1 96.44 94 GLN A C 1
ATOM 732 O O . GLN A 1 94 ? -13.008 12.648 14.227 1 96.44 94 GLN A O 1
ATOM 737 N N . THR A 1 95 ? -13.688 14.695 13.656 1 96.88 95 THR A N 1
ATOM 738 C CA . THR A 1 95 ? -14.297 14.297 12.391 1 96.88 95 THR A CA 1
ATOM 739 C C . THR A 1 95 ? -13.672 15.062 11.227 1 96.88 95 THR A C 1
ATOM 741 O O . THR A 1 95 ? -13.133 16.156 11.406 1 96.88 95 THR A O 1
ATOM 744 N N . VAL A 1 96 ? -13.664 14.461 10.125 1 97.56 96 VAL A N 1
ATOM 745 C CA . VAL A 1 96 ? -13.141 15.07 8.914 1 97.56 96 VAL A CA 1
ATOM 746 C C . VAL A 1 96 ? -14.273 15.312 7.918 1 97.56 96 VAL A C 1
ATOM 748 O O . VAL A 1 96 ? -15.031 14.391 7.598 1 97.56 96 VAL A O 1
ATOM 751 N N . THR A 1 97 ? -14.422 16.5 7.445 1 97.19 97 THR A N 1
ATOM 752 C CA . THR A 1 97 ? -15.484 16.875 6.52 1 97.19 97 THR A CA 1
ATOM 753 C C . THR A 1 97 ? -14.93 17.656 5.34 1 97.19 97 THR A C 1
ATOM 755 O O . THR A 1 97 ? -13.734 17.953 5.289 1 97.19 97 THR A O 1
ATOM 758 N N . ALA A 1 98 ? -15.75 17.891 4.344 1 97.56 98 ALA A N 1
ATOM 759 C CA . ALA A 1 98 ? -15.453 18.766 3.215 1 97.56 98 ALA A CA 1
ATOM 760 C C . ALA A 1 98 ? -14.211 18.297 2.463 1 97.56 98 ALA A C 1
ATOM 762 O O . ALA A 1 98 ? -13.312 19.094 2.189 1 97.56 98 ALA A O 1
ATOM 763 N N . ALA A 1 99 ? -14.109 17.078 2.256 1 98.12 99 ALA A N 1
ATOM 764 C CA . ALA A 1 99 ? -12.984 16.5 1.522 1 98.12 99 ALA A CA 1
ATOM 765 C C . ALA A 1 99 ? -12.914 17.047 0.102 1 98.12 99 ALA A C 1
ATOM 767 O O . ALA A 1 99 ? -13.938 17.203 -0.566 1 98.12 99 ALA A O 1
ATOM 768 N N . ARG A 1 100 ? -11.711 17.328 -0.378 1 98.56 100 ARG A N 1
ATOM 769 C CA . ARG A 1 100 ? -11.492 17.797 -1.739 1 98.56 100 ARG A CA 1
ATOM 770 C C . ARG A 1 100 ? -10.094 17.453 -2.227 1 98.56 100 ARG A C 1
ATOM 772 O O . ARG A 1 100 ? -9.188 17.219 -1.421 1 98.56 100 ARG A O 1
ATOM 779 N N . VAL A 1 101 ? -9.922 17.469 -3.516 1 98.5 101 VAL A N 1
ATOM 780 C CA . VAL A 1 101 ? -8.625 17.266 -4.141 1 98.5 101 VAL A CA 1
ATOM 781 C C . VAL A 1 101 ? -7.812 18.562 -4.105 1 98.5 101 VAL A C 1
ATOM 783 O O . VAL A 1 101 ? -8.352 19.641 -4.348 1 98.5 101 VAL A O 1
ATOM 786 N N . VAL A 1 102 ? -6.574 18.391 -3.783 1 96.81 102 VAL A N 1
ATOM 787 C CA . VAL A 1 102 ? -5.641 19.516 -3.855 1 96.81 102 VAL A CA 1
ATOM 788 C C . VAL A 1 102 ? -4.484 19.172 -4.793 1 96.81 102 VAL A C 1
ATOM 790 O O . VAL A 1 102 ? -3.945 18.062 -4.738 1 96.81 102 VAL A O 1
ATOM 793 N N . GLU A 1 103 ? -4.145 20.141 -5.613 1 95.31 103 GLU A N 1
ATOM 794 C CA . GLU A 1 103 ? -3.004 19.938 -6.504 1 95.31 103 GLU A CA 1
ATOM 795 C C . GLU A 1 103 ? -1.686 20.031 -5.738 1 95.31 103 GLU A C 1
ATOM 797 O O . GLU A 1 103 ? -1.489 20.953 -4.941 1 95.31 103 GLU A O 1
ATOM 802 N N . ARG A 1 104 ? -0.86 19.109 -5.953 1 95.75 104 ARG A N 1
ATOM 803 C CA . ARG A 1 104 ? 0.482 19.156 -5.379 1 95.75 104 ARG A CA 1
ATOM 804 C C . ARG A 1 104 ? 1.27 20.328 -5.949 1 95.75 104 ARG A C 1
ATOM 806 O O . ARG A 1 104 ? 1.355 20.5 -7.168 1 95.75 104 ARG A O 1
ATOM 813 N N . PRO A 1 105 ? 1.784 21.172 -5.102 1 90.5 105 PRO A N 1
ATOM 814 C CA . PRO A 1 105 ? 2.553 22.297 -5.613 1 90.5 105 PRO A CA 1
ATOM 815 C C . PRO A 1 105 ? 3.803 21.875 -6.379 1 90.5 105 PRO A C 1
ATOM 817 O O . PRO A 1 105 ? 4.496 20.938 -5.965 1 90.5 105 PRO A O 1
ATOM 820 N N . PRO A 1 106 ? 3.979 22.578 -7.457 1 88.12 106 PRO A N 1
ATOM 821 C CA . PRO A 1 106 ? 5.219 22.297 -8.18 1 88.12 106 PRO A CA 1
ATOM 822 C C . PRO A 1 106 ? 6.461 22.812 -7.457 1 88.12 106 PRO A C 1
ATOM 824 O O . PRO A 1 106 ? 6.383 23.797 -6.73 1 88.12 106 PRO A O 1
ATOM 827 N N . GLY A 1 107 ? 7.562 22.172 -7.629 1 86.5 107 GLY A N 1
ATOM 828 C CA . GLY A 1 107 ? 8.805 22.641 -7.047 1 86.5 107 GLY A CA 1
ATOM 829 C C . GLY A 1 107 ? 8.883 22.438 -5.543 1 86.5 107 GLY A C 1
ATOM 830 O O . GLY A 1 107 ? 8.289 21.5 -5.012 1 86.5 107 GLY A O 1
ATOM 831 N N . PRO A 1 108 ? 9.641 23.312 -4.902 1 89.31 108 PRO A N 1
ATOM 832 C CA . PRO A 1 108 ? 9.773 23.188 -3.449 1 89.31 108 PRO A CA 1
ATOM 833 C C . PRO A 1 108 ? 8.469 23.469 -2.713 1 89.31 108 PRO A C 1
ATOM 835 O O . PRO A 1 108 ? 7.719 24.375 -3.1 1 89.31 108 PRO A O 1
ATOM 838 N N . LEU A 1 109 ? 8.273 22.656 -1.695 1 93.19 109 LEU A N 1
ATOM 839 C CA . LEU A 1 109 ? 7.039 22.797 -0.93 1 93.19 109 LEU A CA 1
ATOM 840 C C . LEU A 1 109 ? 7.031 24.109 -0.161 1 93.19 109 LEU A C 1
ATOM 842 O O . LEU A 1 109 ? 8.016 24.453 0.496 1 93.19 109 LEU A O 1
ATOM 846 N N . PRO A 1 110 ? 5.949 24.828 -0.22 1 89.94 110 PRO A N 1
ATOM 847 C CA . PRO A 1 110 ? 5.867 26.109 0.472 1 89.94 110 PRO A CA 1
ATOM 848 C C . PRO A 1 110 ? 5.883 25.969 1.992 1 89.94 110 PRO A C 1
ATOM 850 O O . PRO A 1 110 ? 6.32 26.875 2.697 1 89.94 110 PRO A O 1
ATOM 853 N N . ARG A 1 111 ? 5.352 24.953 2.434 1 92 111 ARG A N 1
ATOM 854 C CA . ARG A 1 111 ? 5.305 24.688 3.867 1 92 111 ARG A CA 1
ATOM 855 C C . ARG A 1 111 ? 5.844 23.281 4.18 1 92 111 ARG A C 1
ATOM 857 O O . ARG A 1 111 ? 5.582 22.3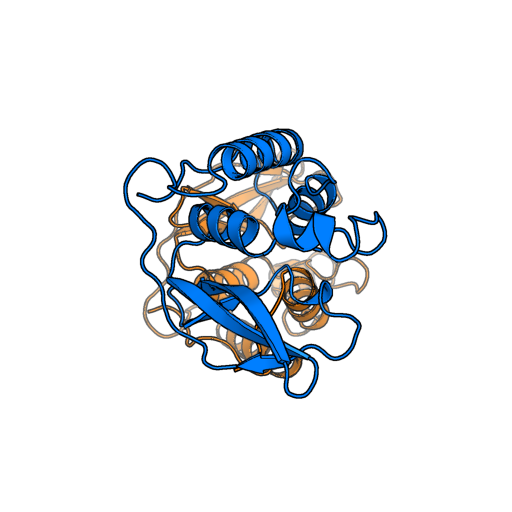44 3.438 1 92 111 ARG A O 1
ATOM 864 N N . ARG A 1 112 ? 6.566 23.203 5.203 1 96.56 112 ARG A N 1
ATOM 865 C CA . ARG A 1 112 ? 7.031 21.969 5.82 1 96.56 112 ARG A CA 1
ATOM 866 C C . ARG A 1 112 ? 7.875 21.156 4.848 1 96.56 112 ARG A C 1
ATOM 868 O O . ARG A 1 112 ? 7.855 19.922 4.887 1 96.56 112 ARG A O 1
ATOM 875 N N . GLY A 1 113 ? 8.531 21.844 3.926 1 97.06 113 GLY A N 1
ATOM 876 C CA . GLY A 1 113 ? 9.422 21.188 2.982 1 97.06 113 GLY A CA 1
ATOM 877 C C . GLY A 1 113 ? 10.562 20.453 3.652 1 97.06 113 GLY A C 1
ATOM 878 O O . GLY A 1 113 ? 10.906 19.328 3.258 1 97.06 113 GLY A O 1
ATOM 879 N N . LYS A 1 114 ? 11.148 21.109 4.633 1 97.44 114 LYS A N 1
ATOM 880 C CA . LYS A 1 114 ? 12.273 20.5 5.34 1 97.44 114 LYS A CA 1
ATOM 881 C C . LYS A 1 114 ? 11.844 19.234 6.055 1 97.44 114 LYS A C 1
ATOM 883 O O . LYS A 1 114 ? 12.562 18.219 6.031 1 97.44 114 LYS A O 1
ATOM 888 N N . GLU A 1 115 ? 10.688 19.234 6.684 1 98.44 115 GLU A N 1
ATOM 889 C CA . GLU A 1 115 ? 10.18 18.047 7.387 1 98.44 115 GLU A CA 1
ATOM 890 C C . GLU A 1 115 ? 9.844 16.938 6.41 1 98.44 115 GLU A C 1
ATOM 892 O O . GLU A 1 115 ? 10.07 15.758 6.703 1 98.44 115 GLU A O 1
ATOM 897 N N . TYR A 1 116 ? 9.266 17.281 5.281 1 98.38 116 TYR A N 1
ATOM 898 C CA . TYR A 1 116 ? 8.984 16.312 4.227 1 98.38 116 TYR A CA 1
ATOM 899 C C . TYR A 1 116 ? 10.258 15.617 3.77 1 98.38 116 TYR A C 1
ATOM 901 O O . TYR A 1 116 ? 10.305 14.391 3.695 1 98.38 116 TYR A O 1
ATOM 909 N N . LEU A 1 117 ? 11.289 16.375 3.514 1 98.19 117 LEU A N 1
ATOM 910 C CA . LEU A 1 117 ? 12.555 15.805 3.055 1 98.19 117 LEU A CA 1
ATOM 911 C C . LEU A 1 117 ? 13.188 14.945 4.141 1 98.19 117 LEU A C 1
ATOM 913 O O . LEU A 1 117 ? 13.766 13.898 3.852 1 98.19 117 LEU A O 1
ATOM 917 N N . LEU A 1 118 ? 13.07 15.375 5.367 1 98.75 118 LEU A N 1
ATOM 918 C CA . LEU A 1 118 ? 13.586 14.586 6.48 1 98.75 118 LEU A CA 1
ATOM 919 C C . LEU A 1 118 ? 12.836 13.258 6.602 1 98.75 118 LEU A C 1
ATOM 921 O O . LEU A 1 118 ? 13.445 12.211 6.816 1 98.75 118 LEU A O 1
ATOM 925 N N . LEU A 1 119 ? 11.523 13.312 6.508 1 98.81 119 LEU A N 1
ATOM 926 C CA . LEU A 1 119 ? 10.719 12.094 6.539 1 98.81 119 LEU A CA 1
ATOM 927 C C . LEU A 1 119 ? 11.133 11.148 5.418 1 98.81 119 LEU A C 1
ATOM 929 O O . LEU A 1 119 ? 11.305 9.945 5.645 1 98.81 119 LEU A O 1
ATOM 933 N N . ARG A 1 120 ? 11.305 11.68 4.215 1 98.62 120 ARG A N 1
ATOM 934 C CA . ARG A 1 120 ? 11.742 10.859 3.09 1 98.62 120 ARG A CA 1
ATOM 935 C C . ARG A 1 120 ? 13.078 10.195 3.381 1 98.62 120 ARG A C 1
ATOM 937 O O . ARG A 1 120 ? 13.273 9.016 3.074 1 98.62 120 ARG A O 1
ATOM 944 N N . GLU A 1 121 ? 13.984 10.977 3.922 1 98.75 121 GLU A N 1
ATOM 945 C CA . GLU A 1 121 ? 15.297 10.445 4.262 1 98.75 121 GLU A CA 1
ATOM 946 C C . GLU A 1 121 ? 15.188 9.266 5.23 1 98.75 121 GLU A C 1
ATOM 948 O O . GLU A 1 121 ? 15.812 8.227 5.027 1 98.75 121 GLU A O 1
ATOM 953 N N . ARG A 1 122 ? 14.43 9.398 6.254 1 98.81 122 ARG A N 1
ATOM 954 C CA . ARG A 1 122 ? 14.266 8.359 7.262 1 98.81 122 ARG A CA 1
ATOM 955 C C . ARG A 1 122 ? 13.594 7.125 6.672 1 98.81 122 ARG A C 1
ATOM 957 O O . ARG A 1 122 ? 14.023 5.996 6.926 1 98.81 122 ARG A O 1
ATOM 964 N N . VAL A 1 123 ? 12.523 7.34 5.906 1 98.69 123 VAL A N 1
ATOM 965 C CA . VAL A 1 123 ? 11.828 6.227 5.277 1 98.69 123 VAL A CA 1
ATOM 966 C C . VAL A 1 123 ? 12.773 5.484 4.34 1 98.69 123 VAL A C 1
ATOM 968 O O . VAL A 1 123 ? 12.781 4.25 4.301 1 98.69 123 VAL A O 1
ATOM 971 N N . THR A 1 124 ? 13.672 6.215 3.629 1 98.31 124 THR A N 1
ATOM 972 C CA . THR A 1 124 ? 14.641 5.613 2.725 1 98.31 124 THR A CA 1
ATOM 973 C C . THR A 1 124 ? 15.617 4.723 3.49 1 98.31 124 THR A C 1
ATOM 975 O O . THR A 1 124 ? 15.992 3.65 3.014 1 98.31 124 THR A O 1
ATOM 978 N N . ARG A 1 125 ? 16.016 5.148 4.641 1 98 125 ARG A N 1
ATOM 979 C CA . ARG A 1 125 ? 16.922 4.352 5.457 1 98 125 ARG A CA 1
ATOM 980 C C . ARG A 1 125 ? 16.297 3.016 5.836 1 98 125 ARG A C 1
ATOM 982 O O . ARG A 1 125 ? 16.984 2.002 5.93 1 98 125 ARG A O 1
ATOM 989 N N . HIS A 1 126 ? 15.023 2.99 6.062 1 97.69 126 HIS A N 1
ATOM 990 C CA . HIS A 1 126 ? 14.328 1.767 6.445 1 97.69 126 HIS A CA 1
ATOM 991 C C . HIS A 1 126 ? 14.062 0.877 5.234 1 97.69 126 HIS A C 1
ATOM 993 O O . HIS A 1 126 ? 14.195 -0.346 5.316 1 97.69 126 HIS A O 1
ATOM 999 N N . LEU A 1 127 ? 13.742 1.485 4.062 1 97.5 127 LEU A N 1
ATOM 1000 C CA . LEU A 1 127 ? 13.273 0.72 2.91 1 97.5 127 LEU A CA 1
ATOM 1001 C C . LEU A 1 127 ? 14.422 0.417 1.957 1 97.5 127 LEU A C 1
ATOM 1003 O O . LEU A 1 127 ? 14.305 -0.459 1.097 1 97.5 127 LEU A O 1
ATOM 1007 N N . GLY A 1 128 ? 15.5 1.165 2.068 1 97 128 GLY A N 1
ATOM 1008 C CA . GLY A 1 128 ? 16.625 1.036 1.154 1 97 128 GLY A CA 1
ATOM 1009 C C . GLY A 1 128 ? 16.562 2.008 -0.008 1 97 128 GLY A C 1
ATOM 1010 O O . GLY A 1 128 ? 17.594 2.379 -0.569 1 97 128 GLY A O 1
ATOM 1011 N N . HIS A 1 129 ? 15.367 2.361 -0.372 1 96.56 129 HIS A N 1
ATOM 1012 C CA . HIS A 1 129 ? 15.141 3.316 -1.453 1 96.56 129 HIS A CA 1
ATOM 1013 C C . HIS A 1 129 ? 13.742 3.918 -1.38 1 96.56 129 HIS A C 1
ATOM 1015 O O . HIS A 1 129 ? 12.883 3.408 -0.662 1 96.56 129 HIS A O 1
ATOM 1021 N N . LEU A 1 130 ? 13.578 5 -2.053 1 97.25 130 LEU A N 1
ATOM 1022 C CA . LEU A 1 130 ? 12.281 5.637 -2.266 1 97.25 130 LEU A CA 1
ATOM 1023 C C . LEU A 1 130 ? 12.219 6.289 -3.645 1 97.25 130 LEU A C 1
ATOM 1025 O O . LEU A 1 130 ? 13.203 6.871 -4.105 1 97.25 130 LEU A O 1
ATOM 1029 N N . PRO A 1 131 ? 11.125 6.152 -4.336 1 96.94 131 PRO A N 1
ATOM 1030 C CA . PRO A 1 131 ? 11.016 6.871 -5.605 1 96.94 131 PRO A CA 1
ATOM 1031 C C . PRO A 1 131 ? 11.281 8.367 -5.461 1 96.94 131 PRO A C 1
ATOM 1033 O O . PRO A 1 131 ? 11.109 8.93 -4.375 1 96.94 131 PRO A O 1
ATOM 1036 N N . ALA A 1 132 ? 11.656 8.961 -6.559 1 94.56 132 ALA A N 1
ATOM 1037 C CA . ALA A 1 132 ? 11.805 10.414 -6.559 1 94.56 132 ALA A CA 1
ATOM 1038 C C . ALA A 1 132 ? 10.477 11.109 -6.262 1 94.56 132 ALA A C 1
ATOM 1040 O O . ALA A 1 132 ? 9.406 10.547 -6.531 1 94.56 132 ALA A O 1
ATOM 1041 N N . PRO A 1 133 ? 10.539 12.289 -5.695 1 94.25 133 PRO A N 1
ATOM 1042 C CA . PRO A 1 133 ? 9.297 13.023 -5.445 1 94.25 133 PRO A CA 1
ATOM 1043 C C . PRO A 1 133 ? 8.453 13.203 -6.707 1 94.25 133 PRO A C 1
ATOM 1045 O O . PRO A 1 133 ? 9 13.406 -7.793 1 94.25 133 PRO A O 1
ATOM 1048 N N . ALA A 1 134 ? 7.207 13.18 -6.492 1 87.62 134 ALA A N 1
ATOM 1049 C CA . ALA A 1 134 ? 6.293 13.398 -7.605 1 87.62 134 ALA A CA 1
ATOM 1050 C C . ALA A 1 134 ? 6.402 14.828 -8.133 1 87.62 134 ALA A C 1
ATOM 1052 O O . ALA A 1 134 ? 6.656 15.766 -7.371 1 87.62 134 ALA A O 1
ATOM 1053 N N . ALA A 1 135 ? 6.363 14.977 -9.422 1 73.94 135 ALA A N 1
ATOM 1054 C CA . ALA A 1 135 ? 6.492 16.266 -10.086 1 73.94 135 ALA A CA 1
ATOM 1055 C C . ALA A 1 135 ? 5.164 17.016 -10.078 1 73.94 135 ALA A C 1
ATOM 1057 O O . ALA A 1 135 ? 4.094 16.406 -10.086 1 73.94 135 ALA A O 1
ATOM 1058 N N . MET B 1 1 ? -16.484 6.457 0.072 1 82.75 1 MET B N 1
ATOM 1059 C CA . MET B 1 1 ? -15.984 5.164 0.53 1 82.75 1 MET B CA 1
ATOM 1060 C C . MET B 1 1 ? -14.953 5.34 1.644 1 82.75 1 MET B C 1
ATOM 1062 O O . MET B 1 1 ? -14.227 6.336 1.673 1 82.75 1 MET B O 1
ATOM 1066 N N . THR B 1 2 ? -14.938 4.441 2.562 1 88.19 2 THR B N 1
ATOM 1067 C CA . THR B 1 2 ? -14.016 4.512 3.695 1 88.19 2 THR B CA 1
ATOM 1068 C C . THR B 1 2 ? -12.578 4.273 3.244 1 88.19 2 THR B C 1
ATOM 1070 O O . THR B 1 2 ? -12.297 3.283 2.568 1 88.19 2 THR B O 1
ATOM 1073 N N . PRO B 1 3 ? -11.75 5.168 3.506 1 95.88 3 PRO B N 1
ATOM 1074 C CA . PRO B 1 3 ? -10.344 4.926 3.162 1 95.88 3 PRO B CA 1
ATOM 1075 C C . PRO B 1 3 ? -9.75 3.746 3.924 1 95.88 3 PRO B C 1
ATOM 1077 O O . PRO B 1 3 ? -10.141 3.477 5.062 1 95.88 3 PRO B O 1
ATOM 1080 N N . TRP B 1 4 ? -8.852 3.055 3.207 1 97.12 4 TRP B N 1
ATOM 1081 C CA . TRP B 1 4 ? -8.094 1.996 3.867 1 97.12 4 TRP B CA 1
ATOM 1082 C C . TRP B 1 4 ? -6.734 2.506 4.328 1 97.12 4 TRP B C 1
ATOM 1084 O O . TRP B 1 4 ? -6.344 3.633 4.016 1 97.12 4 TRP B O 1
ATOM 1094 N N . ASN B 1 5 ? -6.152 1.709 5.234 1 97.69 5 ASN B N 1
ATOM 1095 C CA . ASN B 1 5 ? -4.715 1.86 5.418 1 97.69 5 ASN B CA 1
ATOM 1096 C C . ASN B 1 5 ? -3.959 0.606 4.984 1 97.69 5 ASN B C 1
ATOM 1098 O O . ASN B 1 5 ? -4.566 -0.354 4.508 1 97.69 5 ASN B O 1
ATOM 1102 N N . LEU B 1 6 ? -2.668 0.596 5.121 1 98.38 6 LEU B N 1
ATOM 1103 C CA . LEU B 1 6 ? -1.84 -0.482 4.594 1 98.38 6 LEU B CA 1
ATOM 1104 C C . LEU B 1 6 ? -2.07 -1.774 5.367 1 98.38 6 LEU B C 1
ATOM 1106 O O . LEU B 1 6 ? -2.064 -2.861 4.789 1 98.38 6 LEU B O 1
ATOM 1110 N N . LEU B 1 7 ? -2.338 -1.685 6.625 1 97.94 7 LEU B N 1
ATOM 1111 C CA . LEU B 1 7 ? -2.557 -2.861 7.457 1 97.94 7 LEU B CA 1
ATOM 1112 C C . LEU B 1 7 ? -3.881 -3.537 7.109 1 97.94 7 LEU B C 1
ATOM 1114 O O . LEU B 1 7 ? -3.955 -4.766 7.035 1 97.94 7 LEU B O 1
ATOM 1118 N N . THR B 1 8 ? -4.906 -2.713 6.934 1 97.5 8 THR B N 1
ATOM 1119 C CA . THR B 1 8 ? -6.211 -3.283 6.602 1 97.5 8 THR B CA 1
ATOM 1120 C C . THR B 1 8 ? -6.16 -4 5.258 1 97.5 8 THR B C 1
ATOM 1122 O O . THR B 1 8 ? -6.781 -5.055 5.086 1 97.5 8 THR B O 1
ATOM 1125 N N . LEU B 1 9 ? -5.434 -3.406 4.301 1 98.31 9 LEU B N 1
ATOM 1126 C CA . LEU B 1 9 ? -5.285 -4.059 3.006 1 98.31 9 LEU B CA 1
ATOM 1127 C C . LEU B 1 9 ? -4.5 -5.355 3.137 1 98.31 9 LEU B C 1
ATOM 1129 O O . LEU B 1 9 ? -4.891 -6.383 2.578 1 98.31 9 LEU B O 1
ATOM 1133 N N . HIS B 1 10 ? -3.408 -5.289 3.887 1 98.38 10 HIS B N 1
ATOM 1134 C CA . HIS B 1 10 ? -2.609 -6.48 4.164 1 98.38 10 HIS B CA 1
ATOM 1135 C C . HIS B 1 10 ? -3.463 -7.586 4.773 1 98.38 10 HIS B C 1
ATOM 1137 O O . HIS B 1 10 ? -3.451 -8.719 4.297 1 98.38 10 HIS B O 1
ATOM 1143 N N . ASP B 1 11 ? -4.25 -7.219 5.762 1 98.38 11 ASP B N 1
ATOM 1144 C CA . ASP B 1 11 ? -5.055 -8.195 6.488 1 98.38 11 ASP B CA 1
ATOM 1145 C C . ASP B 1 11 ? -6.152 -8.773 5.598 1 98.38 11 ASP B C 1
ATOM 1147 O O . ASP B 1 11 ? -6.465 -9.961 5.68 1 98.38 11 ASP B O 1
ATOM 1151 N N . ALA B 1 12 ? -6.754 -7.949 4.828 1 98.62 12 ALA B N 1
ATOM 1152 C CA . ALA B 1 12 ? -7.816 -8.391 3.928 1 98.62 12 ALA B CA 1
ATOM 1153 C C . ALA B 1 12 ? -7.305 -9.438 2.943 1 98.62 12 ALA B C 1
ATOM 1155 O O . ALA B 1 12 ? -7.949 -10.469 2.729 1 98.62 12 ALA B O 1
ATOM 1156 N N . LEU B 1 13 ? -6.129 -9.203 2.357 1 98.56 13 LEU B N 1
ATOM 1157 C CA . LEU B 1 13 ? -5.543 -10.148 1.417 1 98.56 13 LEU B CA 1
ATOM 1158 C C . LEU B 1 13 ? -5.211 -11.469 2.109 1 98.56 13 LEU B C 1
ATOM 1160 O O . LEU B 1 13 ? -5.609 -12.539 1.646 1 98.56 13 LEU B O 1
ATOM 1164 N N . ARG B 1 14 ? -4.57 -11.352 3.23 1 98.31 14 ARG B N 1
ATOM 1165 C CA . ARG B 1 14 ? -4.121 -12.539 3.951 1 98.31 14 ARG B CA 1
ATOM 1166 C C . ARG B 1 14 ? -5.309 -13.391 4.406 1 98.31 14 ARG B C 1
ATOM 1168 O O . ARG B 1 14 ? -5.27 -14.617 4.312 1 98.31 14 ARG B O 1
ATOM 1175 N N . ALA B 1 15 ? -6.352 -12.727 4.82 1 98.44 15 ALA B N 1
ATOM 1176 C CA . ALA B 1 15 ? -7.539 -13.422 5.316 1 98.44 15 ALA B CA 1
ATOM 1177 C C . ALA B 1 15 ? -8.312 -14.07 4.172 1 98.44 15 ALA B C 1
ATOM 1179 O O . ALA B 1 15 ? -9.188 -14.906 4.406 1 98.44 15 ALA B O 1
ATOM 1180 N N . SER B 1 16 ? -8.016 -13.672 2.938 1 98.75 16 SER B N 1
ATOM 1181 C CA . SER B 1 16 ? -8.82 -14.094 1.791 1 98.75 16 SER B CA 1
ATOM 1182 C C . SER B 1 16 ? -8.188 -15.289 1.089 1 98.75 16 SER B C 1
ATOM 1184 O O . SER B 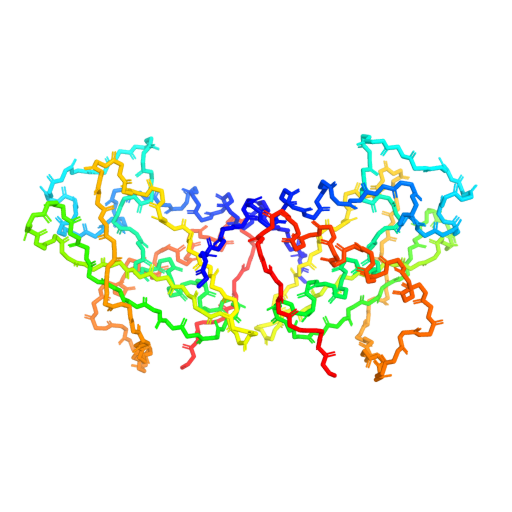1 16 ? -8.805 -15.898 0.211 1 98.75 16 SER B O 1
ATOM 1186 N N . TRP B 1 17 ? -6.926 -15.617 1.42 1 98.81 17 TRP B N 1
ATOM 1187 C CA . TRP B 1 17 ? -6.234 -16.766 0.866 1 98.81 17 TRP B CA 1
ATOM 1188 C C . TRP B 1 17 ? -6.711 -18.062 1.53 1 98.81 17 TRP B C 1
ATOM 1190 O O . TRP B 1 17 ? -6.902 -18.109 2.748 1 98.81 17 TRP B O 1
ATOM 1200 N N . ALA B 1 18 ? -6.926 -19.109 0.758 1 98.5 18 ALA B N 1
ATOM 1201 C CA . ALA B 1 18 ? -7.367 -20.406 1.263 1 98.5 18 ALA B CA 1
ATOM 1202 C C . ALA B 1 18 ? -6.992 -21.531 0.297 1 98.5 18 ALA B C 1
ATOM 1204 O O . ALA B 1 18 ? -6.449 -21.266 -0.781 1 98.5 18 ALA B O 1
ATOM 1205 N N . ALA B 1 19 ? -7.32 -22.719 0.687 1 98.25 19 ALA B N 1
ATOM 1206 C CA . ALA B 1 19 ? -7 -23.891 -0.136 1 98.25 19 ALA B CA 1
ATOM 1207 C C . ALA B 1 19 ? -7.711 -23.812 -1.485 1 98.25 19 ALA B C 1
ATOM 1209 O O . ALA B 1 19 ? -7.137 -24.188 -2.514 1 98.25 19 ALA B O 1
ATOM 1210 N N . ASP B 1 20 ? -8.906 -23.281 -1.555 1 98.19 20 ASP B N 1
ATOM 1211 C CA . ASP B 1 20 ? -9.711 -23.281 -2.773 1 98.19 20 ASP B CA 1
ATOM 1212 C C . ASP B 1 20 ? -9.266 -22.172 -3.729 1 98.19 20 ASP B C 1
ATOM 1214 O O . ASP B 1 20 ? -9.727 -22.109 -4.871 1 98.19 20 ASP B O 1
ATOM 1218 N N . THR B 1 21 ? -8.359 -21.25 -3.285 1 98.62 21 THR B N 1
ATOM 1219 C CA . THR B 1 21 ? -7.816 -20.234 -4.164 1 98.62 21 THR B CA 1
ATOM 1220 C C . THR B 1 21 ? -6.324 -20.453 -4.402 1 98.62 21 THR B C 1
ATOM 1222 O O . THR B 1 21 ? -5.668 -19.641 -5.059 1 98.62 21 THR B O 1
ATOM 1225 N N . CYS B 1 22 ? -5.801 -21.5 -3.779 1 98.62 22 CYS B N 1
ATOM 1226 C CA . CYS B 1 22 ? -4.406 -21.875 -3.99 1 98.62 22 CYS B CA 1
ATOM 1227 C C . CYS B 1 22 ? -4.203 -22.453 -5.387 1 98.62 22 CYS B C 1
ATOM 1229 O O . CYS B 1 22 ? -5.039 -23.203 -5.875 1 98.62 22 CYS B O 1
ATOM 1231 N N . SER B 1 23 ? -3.08 -22.062 -6.027 1 97.88 23 SER B N 1
ATOM 1232 C CA . SER B 1 23 ? -2.834 -22.609 -7.355 1 97.88 23 SER B CA 1
ATOM 1233 C C . SER B 1 23 ? -2.811 -24.141 -7.32 1 97.88 23 SER B C 1
ATOM 1235 O O . SER B 1 23 ? -2.213 -24.734 -6.422 1 97.88 23 SER B O 1
ATOM 1237 N N . PRO B 1 24 ? -3.406 -24.781 -8.281 1 96.62 24 PRO B N 1
ATOM 1238 C CA . PRO B 1 24 ? -3.498 -26.25 -8.273 1 96.62 24 PRO B CA 1
ATOM 1239 C C . PRO B 1 24 ? -2.129 -26.922 -8.234 1 96.62 24 PRO B C 1
ATOM 1241 O O . PRO B 1 24 ? -1.952 -27.938 -7.555 1 96.62 24 PRO B O 1
ATOM 1244 N N . ASP B 1 25 ? -1.179 -26.391 -8.977 1 94.88 25 ASP B N 1
ATOM 1245 C CA . ASP B 1 25 ? 0.16 -26.969 -9.008 1 94.88 25 ASP B CA 1
ATOM 1246 C C . ASP B 1 25 ? 0.821 -26.906 -7.637 1 94.88 25 ASP B C 1
ATOM 1248 O O . ASP B 1 25 ? 1.456 -27.859 -7.199 1 94.88 25 ASP B O 1
ATOM 1252 N N . ASP B 1 26 ? 0.657 -25.828 -6.945 1 95.81 26 ASP B N 1
ATOM 1253 C CA . ASP B 1 26 ? 1.234 -25.656 -5.617 1 95.81 26 ASP B CA 1
ATOM 1254 C C . ASP B 1 26 ? 0.49 -26.5 -4.586 1 95.81 26 ASP B C 1
ATOM 1256 O O . ASP B 1 26 ? 1.104 -27.078 -3.682 1 95.81 26 ASP B O 1
ATOM 1260 N N . LEU B 1 27 ? -0.799 -26.516 -4.727 1 96.69 27 LEU B N 1
ATOM 1261 C CA . LEU B 1 27 ? -1.6 -27.359 -3.857 1 96.69 27 LEU B CA 1
ATOM 1262 C C . LEU B 1 27 ? -1.149 -28.812 -3.961 1 96.69 27 LEU B C 1
ATOM 1264 O O . LEU B 1 27 ? -1.003 -29.5 -2.943 1 96.69 27 LEU B O 1
ATOM 1268 N N . ALA B 1 28 ? -0.902 -29.281 -5.152 1 95.38 28 ALA B N 1
ATOM 1269 C CA . ALA B 1 28 ? -0.467 -30.641 -5.391 1 95.38 28 ALA B CA 1
ATOM 1270 C C . ALA B 1 28 ? 0.928 -30.891 -4.82 1 95.38 28 ALA B C 1
ATOM 1272 O O . ALA B 1 28 ? 1.222 -31.969 -4.316 1 95.38 28 ALA B O 1
ATOM 1273 N N . ARG B 1 29 ? 1.731 -29.875 -4.84 1 92.62 29 ARG B N 1
ATOM 1274 C CA . ARG B 1 29 ? 3.131 -30 -4.445 1 92.62 29 ARG B CA 1
ATOM 1275 C C . ARG B 1 29 ? 3.266 -30.125 -2.932 1 92.62 29 ARG B C 1
ATOM 1277 O O . ARG B 1 29 ? 4.055 -30.922 -2.436 1 92.62 29 ARG B O 1
ATOM 1284 N N . ALA B 1 30 ? 2.541 -29.344 -2.178 1 93.19 30 ALA B N 1
ATOM 1285 C CA . ALA B 1 30 ? 2.803 -29.359 -0.742 1 93.19 30 ALA B CA 1
ATOM 1286 C C . ALA B 1 30 ? 1.521 -29.125 0.053 1 93.19 30 ALA B C 1
ATOM 1288 O O . ALA B 1 30 ? 1.547 -29.078 1.284 1 93.19 30 ALA B O 1
ATOM 1289 N N . GLY B 1 31 ? 0.43 -28.953 -0.608 1 96.12 31 GLY B N 1
ATOM 1290 C CA . GLY B 1 31 ? -0.784 -28.578 0.093 1 96.12 31 GLY B CA 1
ATOM 1291 C C . GLY B 1 31 ? -0.778 -27.125 0.547 1 96.12 31 GLY B C 1
ATOM 1292 O O . GLY B 1 31 ? 0.257 -26.453 0.497 1 96.12 31 GLY B O 1
ATOM 1293 N N . TRP B 1 32 ? -1.91 -26.641 0.923 1 97.94 32 TRP B N 1
ATOM 1294 C CA . TRP B 1 32 ? -2.047 -25.312 1.501 1 97.94 32 TRP B CA 1
ATOM 1295 C C . TRP B 1 32 ? -2.172 -25.391 3.02 1 97.94 32 TRP B C 1
ATOM 1297 O O . TRP B 1 32 ? -2.939 -26.203 3.545 1 97.94 32 TRP B O 1
ATOM 1307 N N . GLN B 1 33 ? -1.433 -24.578 3.719 1 97.12 33 GLN B N 1
ATOM 1308 C CA . GLN B 1 33 ? -1.45 -24.516 5.176 1 97.12 33 GLN B CA 1
ATOM 1309 C C . GLN B 1 33 ? -1.764 -23.109 5.676 1 97.12 33 GLN B C 1
ATOM 1311 O O . GLN B 1 33 ? -1.281 -22.125 5.113 1 97.12 33 GLN B O 1
ATOM 1316 N N . PRO B 1 34 ? -2.451 -23.031 6.766 1 96.31 34 PRO B N 1
ATOM 1317 C CA . PRO B 1 34 ? -2.83 -21.703 7.273 1 96.31 34 PRO B CA 1
ATOM 1318 C C . PRO B 1 34 ? -1.632 -20.891 7.766 1 96.31 34 PRO B C 1
ATOM 1320 O O . PRO B 1 34 ? -1.707 -19.672 7.863 1 96.31 34 PRO B O 1
ATOM 1323 N N . ASP B 1 35 ? -0.61 -21.562 8.102 1 96.81 35 ASP B N 1
ATOM 1324 C CA . ASP B 1 35 ? 0.542 -20.828 8.617 1 96.81 35 ASP B CA 1
ATOM 1325 C C . ASP B 1 35 ? 1.431 -20.344 7.477 1 96.81 35 ASP B C 1
ATOM 1327 O O . ASP B 1 35 ? 2.418 -19.641 7.711 1 96.81 35 ASP B O 1
ATOM 1331 N N . ASN B 1 36 ? 1.236 -20.734 6.27 1 97.94 36 ASN B N 1
ATOM 1332 C CA . ASN B 1 36 ? 1.811 -20.172 5.047 1 97.94 36 ASN B CA 1
ATOM 1333 C C . ASN B 1 36 ? 0.727 -19.781 4.047 1 97.94 36 ASN B C 1
ATOM 1335 O O . ASN B 1 36 ? 0.645 -20.359 2.957 1 97.94 36 ASN B O 1
ATOM 1339 N N . PRO B 1 37 ? -0.056 -18.844 4.379 1 98.31 37 PRO B N 1
ATOM 1340 C CA . PRO B 1 37 ? -1.283 -18.578 3.619 1 98.31 37 PRO B CA 1
ATOM 1341 C C . PRO B 1 37 ? -1.008 -18.062 2.207 1 98.31 37 PRO B C 1
ATOM 1343 O O . PRO B 1 37 ? -1.845 -18.234 1.315 1 98.31 37 PRO B O 1
ATOM 1346 N N . ALA B 1 38 ? 0.145 -17.531 1.987 1 98.75 38 ALA B N 1
ATOM 1347 C CA . ALA B 1 38 ? 0.443 -16.953 0.678 1 98.75 38 ALA B CA 1
ATOM 1348 C C . ALA B 1 38 ? 0.778 -18.047 -0.337 1 98.75 38 ALA B C 1
ATOM 1350 O O . ALA B 1 38 ? 0.819 -17.781 -1.542 1 98.75 38 ALA B O 1
ATOM 1351 N N . TRP B 1 39 ? 1.035 -19.25 0.148 1 98.5 39 TRP B N 1
ATOM 1352 C CA . TRP B 1 39 ? 1.447 -20.359 -0.722 1 98.5 39 TRP B CA 1
ATOM 1353 C C . TRP B 1 39 ? 0.45 -20.547 -1.858 1 98.5 39 TRP B C 1
ATOM 1355 O O . TRP B 1 39 ? -0.735 -20.797 -1.617 1 98.5 39 TRP B O 1
ATOM 1365 N N . GLY B 1 40 ? 0.911 -20.344 -3.123 1 98.25 40 GLY B N 1
ATOM 1366 C CA . GLY B 1 40 ? 0.089 -20.594 -4.297 1 98.25 40 GLY B CA 1
ATOM 1367 C C . GLY B 1 40 ? -0.756 -19.391 -4.699 1 98.25 40 GLY B C 1
ATOM 1368 O O . GLY B 1 40 ? -1.711 -19.531 -5.469 1 98.25 40 GLY B O 1
ATOM 1369 N N . HIS B 1 41 ? -0.434 -18.172 -4.199 1 98.81 41 HIS B N 1
ATOM 1370 C CA . HIS B 1 41 ? -1.369 -17.078 -4.418 1 98.81 41 HIS B CA 1
ATOM 1371 C C . HIS B 1 41 ? -0.693 -15.906 -5.129 1 98.81 41 HIS B C 1
ATOM 1373 O O . HIS B 1 41 ? -1.326 -14.875 -5.387 1 98.81 41 HIS B O 1
ATOM 1379 N N . CYS B 1 42 ? 0.605 -16 -5.504 1 98.62 42 CYS B N 1
ATOM 1380 C CA . CYS B 1 42 ? 1.348 -14.852 -6.016 1 98.62 42 CYS B CA 1
ATOM 1381 C C . CYS B 1 42 ? 0.692 -14.297 -7.273 1 98.62 42 CYS B C 1
ATOM 1383 O O . CYS B 1 42 ? 0.54 -13.086 -7.418 1 98.62 42 CYS B O 1
ATOM 1385 N N . ASP B 1 43 ? 0.202 -15.125 -8.156 1 98.25 43 ASP B N 1
ATOM 1386 C CA . ASP B 1 43 ? -0.314 -14.672 -9.445 1 98.25 43 ASP B CA 1
A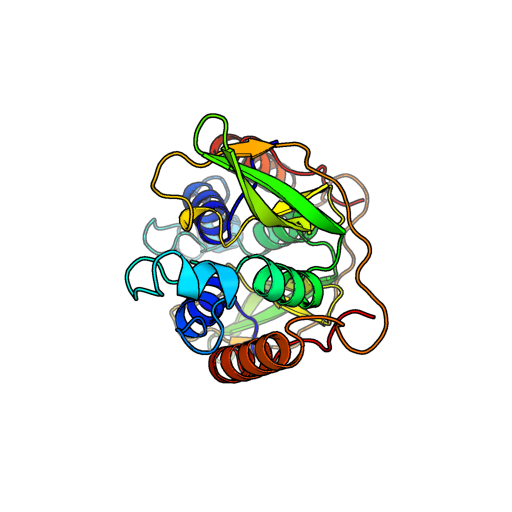TOM 1387 C C . ASP B 1 43 ? -1.619 -13.898 -9.266 1 98.25 43 ASP B C 1
ATOM 1389 O O . ASP B 1 43 ? -1.722 -12.742 -9.688 1 98.25 43 ASP B O 1
ATOM 1393 N N . ILE B 1 44 ? -2.566 -14.406 -8.57 1 98.62 44 ILE B N 1
ATOM 1394 C CA . ILE B 1 44 ? -3.857 -13.734 -8.484 1 98.62 44 ILE B CA 1
ATOM 1395 C C . ILE B 1 44 ? -3.766 -12.57 -7.504 1 98.62 44 ILE B C 1
ATOM 1397 O O . ILE B 1 44 ? -4.504 -11.586 -7.625 1 98.62 44 ILE B O 1
ATOM 1401 N N . THR B 1 45 ? -2.869 -12.609 -6.48 1 98.88 45 THR B N 1
ATOM 1402 C CA . THR B 1 45 ? -2.631 -11.461 -5.621 1 98.88 45 THR B CA 1
ATOM 1403 C C . THR B 1 45 ? -2.029 -10.305 -6.418 1 98.88 45 THR B C 1
ATOM 1405 O O . THR B 1 45 ? -2.439 -9.148 -6.254 1 98.88 45 THR B O 1
ATOM 1408 N N . ALA B 1 46 ? -1.063 -10.648 -7.289 1 98.62 46 ALA B N 1
ATOM 1409 C CA . ALA B 1 46 ? -0.47 -9.617 -8.133 1 98.62 46 ALA B CA 1
ATOM 1410 C C . ALA B 1 46 ? -1.527 -8.945 -9 1 98.62 46 ALA B C 1
ATOM 14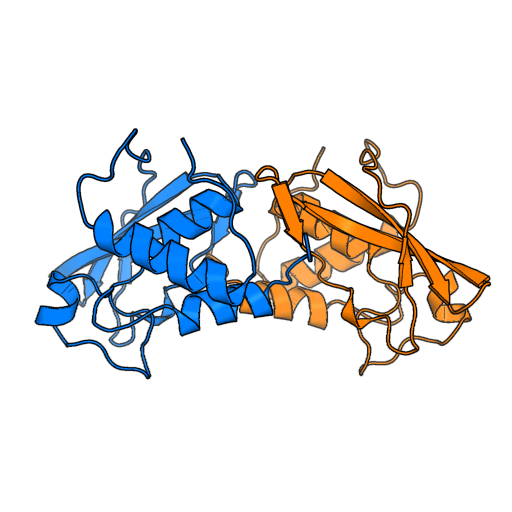12 O O . ALA B 1 46 ? -1.449 -7.738 -9.266 1 98.62 46 ALA B O 1
ATOM 1413 N N . LEU B 1 47 ? -2.506 -9.711 -9.445 1 98.5 47 LEU B N 1
ATOM 1414 C CA . LEU B 1 47 ? -3.586 -9.141 -10.242 1 98.5 47 LEU B CA 1
ATOM 1415 C C . LEU B 1 47 ? -4.43 -8.18 -9.406 1 98.5 47 LEU B C 1
ATOM 1417 O O . LEU B 1 47 ? -4.762 -7.082 -9.867 1 98.5 47 LEU B O 1
ATOM 1421 N N . VAL B 1 48 ? -4.801 -8.555 -8.195 1 98.62 48 VAL B N 1
ATOM 1422 C CA . VAL B 1 48 ? -5.594 -7.699 -7.32 1 98.62 48 VAL B CA 1
ATOM 1423 C C . VAL B 1 48 ? -4.809 -6.43 -6.988 1 98.62 48 VAL B C 1
ATOM 1425 O O . VAL B 1 48 ? -5.363 -5.328 -7 1 98.62 48 VAL B O 1
ATOM 1428 N N . VAL B 1 49 ? -3.52 -6.621 -6.691 1 98.56 49 VAL B N 1
ATOM 1429 C CA . VAL B 1 49 ? -2.654 -5.488 -6.383 1 98.56 49 VAL B CA 1
ATOM 1430 C C . VAL B 1 49 ? -2.568 -4.559 -7.594 1 98.56 49 VAL B C 1
ATOM 1432 O O . VAL B 1 49 ? -2.592 -3.336 -7.445 1 98.56 49 VAL B O 1
ATOM 1435 N N . ASN B 1 50 ? -2.473 -5.133 -8.789 1 98.44 50 ASN B N 1
ATOM 1436 C CA . ASN B 1 50 ? -2.469 -4.352 -10.023 1 98.44 50 ASN B CA 1
ATOM 1437 C C . ASN B 1 50 ? -3.775 -3.586 -10.203 1 98.44 50 ASN B C 1
ATOM 1439 O O . ASN B 1 50 ? -3.779 -2.473 -10.734 1 98.44 50 ASN B O 1
ATOM 1443 N N . ASP B 1 51 ? -4.902 -4.152 -9.82 1 98.12 51 ASP B N 1
ATOM 1444 C CA . ASP B 1 51 ? -6.184 -3.457 -9.852 1 98.12 51 ASP B CA 1
ATOM 1445 C C . ASP B 1 51 ? -6.148 -2.197 -8.984 1 98.12 51 ASP B C 1
ATOM 1447 O O . ASP B 1 51 ? -6.762 -1.185 -9.328 1 98.12 51 ASP B O 1
ATOM 1451 N N . ILE B 1 52 ? -5.453 -2.277 -7.895 1 98.31 52 ILE B N 1
ATOM 1452 C CA . ILE B 1 52 ? -5.5 -1.241 -6.867 1 98.31 52 ILE B CA 1
ATOM 1453 C C . ILE B 1 52 ? -4.484 -0.148 -7.195 1 98.31 52 ILE B C 1
ATOM 1455 O O . ILE B 1 52 ? -4.812 1.04 -7.168 1 98.31 52 ILE B O 1
ATOM 1459 N N . PHE B 1 53 ? -3.256 -0.54 -7.535 1 98.12 53 PHE B N 1
ATOM 1460 C CA . PHE B 1 53 ? -2.166 0.428 -7.562 1 98.12 53 PHE B CA 1
ATOM 1461 C C . PHE B 1 53 ? -1.693 0.669 -8.992 1 98.12 53 PHE B C 1
ATOM 1463 O O . PHE B 1 53 ? -0.94 1.61 -9.25 1 98.12 53 PHE B O 1
ATOM 1470 N N . GLY B 1 54 ? -2.158 -0.199 -9.938 1 97.5 54 GLY B N 1
ATOM 1471 C CA . GLY B 1 54 ? -1.678 -0.114 -11.312 1 97.5 54 GLY B CA 1
ATOM 1472 C C . GLY B 1 54 ? -0.242 -0.58 -11.469 1 97.5 54 GLY B C 1
ATOM 1473 O O . GLY B 1 54 ? 0.237 -1.407 -10.688 1 97.5 54 GLY B O 1
ATOM 1474 N N . GLY B 1 55 ? 0.365 -0.126 -12.578 1 97.88 55 GLY B N 1
ATOM 1475 C CA . GLY B 1 55 ? 1.748 -0.484 -12.852 1 97.88 55 GLY B CA 1
ATOM 1476 C C . GLY B 1 55 ? 1.887 -1.782 -13.617 1 97.88 55 GLY B C 1
ATOM 1477 O O . GLY B 1 55 ? 1.035 -2.113 -14.445 1 97.88 55 GLY B O 1
ATOM 1478 N N . ASP B 1 56 ? 3.051 -2.449 -13.336 1 98.31 56 ASP B N 1
ATOM 1479 C CA . ASP B 1 56 ? 3.396 -3.623 -14.133 1 98.31 56 ASP B CA 1
ATOM 1480 C C . ASP B 1 56 ? 3.254 -4.902 -13.32 1 98.31 56 ASP B C 1
ATOM 1482 O O . ASP B 1 56 ? 3.471 -4.902 -12.109 1 98.31 56 ASP B O 1
ATOM 1486 N N . LEU B 1 57 ? 2.912 -5.988 -14.031 1 98.31 57 LEU B N 1
ATOM 1487 C CA . LEU B 1 57 ? 3.043 -7.332 -13.484 1 98.31 57 LEU B CA 1
ATOM 1488 C C . LEU B 1 57 ? 4.441 -7.891 -13.734 1 98.31 57 LEU B C 1
ATOM 1490 O O . LEU B 1 57 ? 4.938 -7.844 -14.859 1 98.31 57 LEU B O 1
ATOM 1494 N N . MET B 1 58 ? 5.02 -8.328 -12.68 1 98.69 58 MET B N 1
ATOM 1495 C CA . MET B 1 58 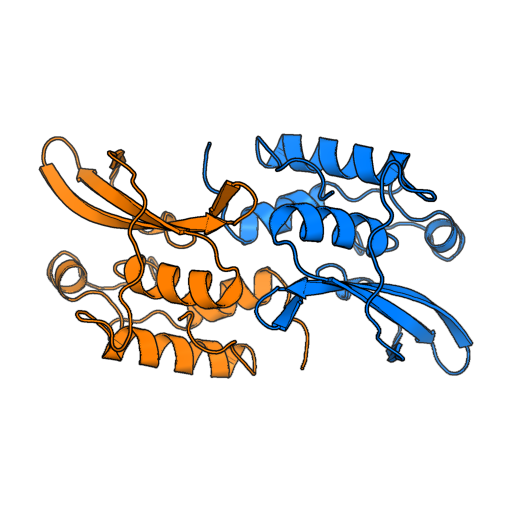? 6.336 -8.953 -12.781 1 98.69 58 MET B CA 1
ATOM 1496 C C . MET B 1 58 ? 6.238 -10.461 -12.602 1 98.69 58 MET B C 1
ATOM 1498 O O . MET B 1 58 ? 5.43 -10.945 -11.805 1 98.69 58 MET B O 1
ATOM 1502 N N . VAL B 1 59 ? 7.043 -11.156 -13.344 1 98.56 59 VAL B N 1
ATOM 1503 C CA . VAL B 1 59 ? 7.145 -12.602 -13.156 1 98.56 59 VAL B CA 1
ATOM 1504 C C . VAL B 1 59 ? 8.609 -13.016 -13.148 1 98.56 59 VAL B C 1
ATOM 1506 O O . VAL B 1 59 ? 9.422 -12.461 -13.891 1 98.56 59 VAL B O 1
ATOM 1509 N N . GLY B 1 60 ? 8.953 -13.875 -12.297 1 98.38 60 GLY B N 1
ATOM 1510 C CA . GLY B 1 60 ? 10.258 -14.508 -12.258 1 98.38 60 GLY B CA 1
ATOM 1511 C C . GLY B 1 60 ? 10.195 -16.016 -12.156 1 98.38 60 GLY B C 1
ATOM 1512 O O . GLY B 1 60 ? 9.125 -16.578 -11.906 1 98.38 60 GLY B O 1
ATOM 1513 N N . GLU B 1 61 ? 11.352 -16.609 -12.43 1 98.25 61 GLU B N 1
ATOM 1514 C CA . GLU B 1 61 ? 11.477 -18.062 -12.281 1 98.25 61 GLU B CA 1
ATOM 1515 C C . GLU B 1 61 ? 11.859 -18.438 -10.852 1 98.25 61 GLU B C 1
ATOM 1517 O O . GLU B 1 61 ? 12.75 -17.828 -10.266 1 98.25 61 GLU B O 1
ATOM 1522 N N . VAL B 1 62 ? 11.164 -19.453 -10.32 1 98 62 VAL B N 1
ATOM 1523 C CA . VAL B 1 62 ? 11.461 -19.922 -8.969 1 98 62 VAL B CA 1
ATOM 1524 C C . VAL B 1 62 ? 12.359 -21.156 -9.031 1 98 62 VAL B C 1
ATOM 1526 O O . VAL B 1 62 ? 12.07 -22.109 -9.758 1 98 62 VAL B O 1
ATOM 1529 N N . HIS B 1 63 ? 13.391 -21.078 -8.25 1 97.38 63 HIS B N 1
ATOM 1530 C CA . HIS B 1 63 ? 14.312 -22.203 -8.188 1 97.38 63 HIS B CA 1
ATOM 1531 C C . HIS B 1 63 ? 14.516 -22.672 -6.75 1 97.38 63 HIS B C 1
ATOM 1533 O O . HIS B 1 63 ? 14.516 -21.859 -5.824 1 97.38 63 HIS B O 1
ATOM 1539 N N . CYS B 1 64 ? 14.609 -23.859 -6.625 1 93.44 64 CYS B N 1
ATOM 1540 C CA . CYS B 1 64 ? 15.086 -24.484 -5.398 1 93.44 64 CYS B CA 1
ATOM 1541 C C . CYS B 1 64 ? 16.281 -25.391 -5.668 1 93.44 64 CYS B C 1
ATOM 1543 O O . CYS B 1 64 ? 16.141 -26.453 -6.277 1 93.44 64 CYS B O 1
ATOM 1545 N N . GLY B 1 65 ? 17.422 -24.922 -5.309 1 91.38 65 GLY B N 1
ATOM 1546 C CA . GLY B 1 65 ? 18.609 -25.562 -5.836 1 91.38 65 GLY B CA 1
ATOM 1547 C C . GLY B 1 65 ? 18.766 -25.406 -7.336 1 91.38 65 GLY B C 1
ATOM 1548 O O . GLY B 1 65 ? 18.688 -24.281 -7.859 1 91.38 65 GLY B O 1
ATOM 1549 N N . SER B 1 66 ? 19.031 -26.531 -8.039 1 91.56 66 SER B N 1
ATOM 1550 C CA . SER B 1 66 ? 19.234 -26.484 -9.484 1 91.56 66 SER B CA 1
ATOM 1551 C C . SER B 1 66 ? 17.922 -26.656 -10.234 1 91.56 66 SER B C 1
ATOM 1553 O O . SER B 1 66 ? 17.875 -26.453 -11.453 1 91.56 66 SER B O 1
ATOM 1555 N N . ASP B 1 67 ? 16.797 -26.891 -9.484 1 93.69 67 ASP B N 1
ATOM 1556 C CA . ASP B 1 67 ? 15.531 -27.219 -10.125 1 93.69 67 ASP B CA 1
ATOM 1557 C C . ASP B 1 67 ? 14.625 -25.984 -10.211 1 93.69 67 ASP B C 1
ATOM 1559 O O . ASP B 1 67 ? 14.5 -25.234 -9.242 1 93.69 67 ASP B O 1
ATOM 1563 N N . GLN B 1 68 ? 14.125 -25.797 -11.328 1 93.81 68 GLN B N 1
ATOM 1564 C CA . GLN B 1 68 ? 13.102 -24.75 -11.453 1 93.81 68 GLN B CA 1
ATOM 1565 C C . GLN B 1 68 ? 11.742 -25.266 -10.992 1 93.81 68 GLN B C 1
ATOM 1567 O O . GLN B 1 68 ? 11.297 -26.344 -11.414 1 93.81 68 GLN B O 1
ATOM 1572 N N . GLN B 1 69 ? 11.172 -24.5 -10.031 1 91.31 69 GLN B N 1
ATOM 1573 C CA . GLN B 1 69 ? 9.875 -24.859 -9.469 1 91.31 69 GLN B CA 1
ATOM 1574 C C . GLN B 1 69 ? 8.812 -23.828 -9.812 1 91.31 69 GLN B C 1
ATOM 1576 O O . GLN B 1 69 ? 8.406 -23.047 -8.961 1 91.31 69 GLN B O 1
ATOM 1581 N N . GLY B 1 70 ? 8.57 -23.5 -11.023 1 94.81 70 GLY B N 1
ATOM 1582 C CA . GLY B 1 70 ? 7.477 -22.625 -11.438 1 94.81 70 GLY B CA 1
ATOM 1583 C C . GLY B 1 70 ? 7.867 -21.172 -11.508 1 94.81 70 GLY B C 1
ATOM 1584 O O . GLY B 1 70 ? 8.992 -20.828 -11.875 1 94.81 70 GLY B O 1
ATOM 1585 N N . PHE B 1 71 ? 6.805 -20.25 -11.203 1 97.5 71 PHE B N 1
ATOM 1586 C CA . PHE B 1 71 ? 7.004 -18.812 -11.367 1 97.5 71 PHE B CA 1
ATOM 1587 C C . PHE B 1 71 ? 6.465 -18.047 -10.164 1 97.5 71 PHE B C 1
ATOM 1589 O O . PHE B 1 71 ? 5.598 -18.547 -9.445 1 97.5 71 PHE B O 1
ATOM 1596 N N . HIS B 1 72 ? 7.062 -16.938 -9.938 1 98.38 72 HIS B N 1
ATOM 1597 C CA . HIS B 1 72 ? 6.613 -16.016 -8.906 1 98.38 72 HIS B CA 1
ATOM 1598 C C . HIS B 1 72 ? 6.168 -14.688 -9.516 1 98.38 72 HIS B C 1
ATOM 1600 O O . HIS B 1 72 ? 6.863 -14.125 -10.367 1 98.38 72 HIS B O 1
ATOM 1606 N N . TRP B 1 73 ? 5.031 -14.227 -9.086 1 98.56 73 TRP B N 1
ATOM 1607 C CA . TRP B 1 73 ? 4.465 -12.977 -9.594 1 98.56 73 TRP B CA 1
ATOM 1608 C C . TRP B 1 73 ? 4.422 -11.914 -8.508 1 98.56 73 TRP B C 1
ATOM 1610 O O . TRP B 1 73 ? 4.113 -12.211 -7.348 1 98.56 73 TRP B O 1
ATOM 1620 N N . TRP B 1 74 ? 4.703 -10.695 -8.844 1 98.69 74 TRP B N 1
ATOM 1621 C CA . TRP B 1 74 ? 4.566 -9.523 -7.984 1 98.69 74 TRP B CA 1
ATOM 1622 C C . TRP B 1 74 ? 4.371 -8.258 -8.812 1 98.69 74 TRP B C 1
ATOM 1624 O O . TRP B 1 74 ? 3.943 -8.328 -9.969 1 98.69 74 TRP B O 1
ATOM 1634 N N . ASN B 1 75 ? 4.578 -7.055 -8.258 1 98.75 75 ASN B N 1
ATOM 1635 C CA . ASN B 1 75 ? 4.184 -5.848 -8.969 1 98.75 75 ASN B CA 1
ATOM 1636 C C . ASN B 1 75 ? 5.305 -4.812 -8.977 1 98.75 75 ASN B C 1
ATOM 1638 O O . ASN B 1 75 ? 6.094 -4.738 -8.031 1 98.75 75 ASN B O 1
ATOM 1642 N N . ARG B 1 76 ? 5.379 -4.117 -10.016 1 98.69 76 ARG B N 1
ATOM 1643 C CA . ARG B 1 76 ? 6.125 -2.865 -10.086 1 98.69 76 ARG B CA 1
ATOM 1644 C C . ARG B 1 76 ? 5.188 -1.674 -10.258 1 98.69 76 ARG B C 1
ATOM 1646 O O . ARG B 1 76 ? 4.414 -1.62 -11.211 1 98.69 76 ARG B O 1
ATOM 1653 N N . LEU B 1 77 ? 5.23 -0.745 -9.273 1 98.06 77 LEU B N 1
ATOM 1654 C CA . LEU B 1 77 ? 4.371 0.433 -9.297 1 98.06 77 LEU B CA 1
ATOM 1655 C C . LEU B 1 77 ? 4.793 1.394 -10.398 1 98.06 77 LEU B C 1
ATOM 1657 O O . LEU B 1 77 ? 5.914 1.311 -10.906 1 98.06 77 LEU B O 1
ATOM 1661 N N . PRO B 1 78 ? 3.893 2.352 -10.797 1 97 78 PRO B N 1
ATOM 1662 C CA . PRO B 1 78 ? 4.273 3.342 -11.805 1 97 78 PRO B CA 1
ATOM 1663 C C . PRO B 1 78 ? 5.492 4.164 -11.398 1 97 78 PRO B C 1
ATOM 1665 O O . PRO B 1 78 ? 6.25 4.625 -12.258 1 97 78 PRO B O 1
ATOM 1668 N N . SER B 1 79 ? 5.73 4.281 -10.117 1 97.12 79 SER B N 1
ATOM 1669 C CA . SER B 1 79 ? 6.871 5.035 -9.602 1 97.12 79 SER B CA 1
ATOM 1670 C C . SER B 1 79 ? 8.172 4.258 -9.773 1 97.12 79 SER B C 1
ATOM 1672 O O . SER B 1 79 ? 9.258 4.797 -9.555 1 97.12 79 SER B O 1
ATOM 1674 N N . GLY B 1 80 ? 8.062 3.012 -10.039 1 96.81 80 GLY B N 1
ATOM 1675 C CA . GLY B 1 80 ? 9.227 2.148 -10.195 1 96.81 80 GLY B CA 1
ATOM 1676 C C . GLY B 1 80 ? 9.469 1.252 -8.992 1 96.81 80 GLY B C 1
ATOM 1677 O O . GLY B 1 80 ? 10.211 0.271 -9.086 1 96.81 80 GLY B O 1
ATOM 1678 N N . ALA B 1 81 ? 8.859 1.538 -7.883 1 97.31 81 ALA B N 1
ATOM 1679 C CA . ALA B 1 81 ? 8.992 0.693 -6.699 1 97.31 81 ALA B CA 1
ATOM 1680 C C . ALA B 1 81 ? 8.32 -0.662 -6.918 1 97.31 81 ALA B C 1
ATOM 1682 O O . ALA B 1 81 ? 7.301 -0.754 -7.598 1 97.31 81 ALA B O 1
ATOM 1683 N N . GLU B 1 82 ? 8.875 -1.641 -6.32 1 98.44 82 GLU B N 1
ATOM 1684 C CA . GLU B 1 82 ? 8.289 -2.971 -6.453 1 98.44 82 GLU B CA 1
ATOM 1685 C C . GLU B 1 82 ? 7.645 -3.424 -5.145 1 98.44 82 GLU B C 1
ATOM 1687 O O . GLU B 1 82 ? 8.188 -3.184 -4.062 1 98.44 82 GLU B O 1
ATOM 1692 N N . LEU B 1 83 ? 6.441 -4.035 -5.262 1 98.44 83 LEU B N 1
ATOM 1693 C CA . LEU B 1 83 ? 5.664 -4.594 -4.16 1 98.44 83 LEU B CA 1
ATOM 1694 C C . LEU B 1 83 ? 5.508 -6.102 -4.32 1 98.44 83 LEU B C 1
ATOM 1696 O O . LEU B 1 83 ? 4.977 -6.574 -5.328 1 98.44 83 LEU B O 1
ATOM 1700 N N . ASP B 1 84 ? 6.051 -6.832 -3.398 1 98.81 84 ASP B N 1
ATOM 1701 C CA . ASP B 1 84 ? 5.887 -8.281 -3.359 1 98.81 84 ASP B CA 1
ATOM 1702 C C . ASP B 1 84 ? 5.156 -8.719 -2.09 1 98.81 84 ASP B C 1
ATOM 1704 O O . ASP B 1 84 ? 5.762 -8.789 -1.018 1 98.81 84 ASP B O 1
ATOM 1708 N N . LEU B 1 85 ? 3.857 -9.133 -2.23 1 98.75 85 LEU B N 1
ATOM 1709 C CA . LEU B 1 85 ? 3.021 -9.367 -1.06 1 98.75 85 LEU B CA 1
ATOM 1710 C C . LEU B 1 85 ? 2.953 -10.859 -0.73 1 98.75 85 LEU B C 1
ATOM 1712 O O . LEU B 1 85 ? 2.312 -11.25 0.246 1 98.75 85 LEU B O 1
ATOM 1716 N N . THR B 1 86 ? 3.688 -11.68 -1.53 1 98.81 86 THR B N 1
ATOM 1717 C CA . THR B 1 86 ? 3.547 -13.117 -1.317 1 98.81 86 THR B CA 1
ATOM 1718 C C . THR B 1 86 ? 4.914 -13.797 -1.26 1 98.81 86 THR B C 1
ATOM 1720 O O . THR B 1 86 ? 5.012 -15.016 -1.388 1 98.81 86 THR B O 1
ATOM 1723 N N . ARG B 1 87 ? 5.941 -12.977 -1.102 1 98 87 ARG B N 1
ATOM 1724 C CA . ARG B 1 87 ? 7.297 -13.516 -1.058 1 98 87 ARG B CA 1
ATOM 1725 C C . ARG B 1 87 ? 7.461 -14.492 0.102 1 98 87 ARG B C 1
ATOM 1727 O O . ARG B 1 87 ? 8.219 -15.461 0.004 1 98 87 ARG B O 1
ATOM 1734 N N . GLU B 1 88 ? 6.742 -14.281 1.109 1 97.56 88 GLU B N 1
ATOM 1735 C CA . GLU B 1 88 ? 6.867 -15.062 2.336 1 97.56 88 GLU B CA 1
ATOM 1736 C C . GLU B 1 88 ? 6.547 -16.531 2.086 1 97.56 88 GLU B C 1
ATOM 1738 O O . GLU B 1 88 ? 6.836 -17.391 2.924 1 97.56 88 GLU B O 1
ATOM 1743 N N . GLN B 1 89 ? 5.957 -16.875 0.953 1 98.19 89 GLN B N 1
ATOM 1744 C CA . GLN B 1 89 ? 5.531 -18.234 0.667 1 98.19 89 GLN B CA 1
ATOM 1745 C C . GLN B 1 89 ? 6.734 -19.156 0.488 1 98.19 89 GLN B C 1
ATOM 1747 O O . GLN B 1 89 ? 6.609 -20.375 0.608 1 98.19 89 GLN B O 1
ATOM 1752 N N . PHE B 1 90 ? 7.91 -18.516 0.186 1 97.25 90 PHE B N 1
ATOM 1753 C CA . PHE B 1 90 ? 9.109 -19.312 -0.08 1 97.25 90 PHE B CA 1
ATOM 1754 C C . PHE B 1 90 ? 9.914 -19.516 1.197 1 97.25 90 PHE B C 1
ATOM 1756 O O . PHE B 1 90 ? 10.742 -18.672 1.561 1 97.25 90 PHE B O 1
ATOM 1763 N N . ARG B 1 91 ? 9.75 -20.672 1.743 1 96 91 ARG B N 1
ATOM 1764 C CA . ARG B 1 91 ? 10.289 -20.891 3.084 1 96 91 ARG B CA 1
ATOM 1765 C C . ARG B 1 91 ? 11.406 -21.922 3.066 1 96 91 ARG B C 1
ATOM 1767 O O . ARG B 1 91 ? 12.047 -22.172 4.09 1 96 91 ARG B O 1
ATOM 1774 N N . THR B 1 92 ? 11.68 -22.484 1.93 1 93.19 92 THR B N 1
ATOM 1775 C CA . THR B 1 92 ? 12.602 -23.625 1.914 1 93.19 92 THR B CA 1
ATOM 1776 C C . THR B 1 92 ? 13.812 -23.312 1.035 1 93.19 92 THR B C 1
ATOM 1778 O O . THR B 1 92 ? 14.336 -24.219 0.37 1 93.19 92 THR B O 1
ATOM 1781 N N . GLY B 1 93 ? 14.117 -22 0.926 1 93.75 93 GLY B N 1
ATOM 1782 C CA . GLY B 1 93 ? 15.336 -21.625 0.232 1 93.75 93 GLY B CA 1
ATOM 1783 C C . GLY B 1 93 ? 15.117 -21.312 -1.236 1 93.75 93 GLY B C 1
ATOM 1784 O O . GLY B 1 93 ? 16.078 -21.203 -2.006 1 93.75 93 GLY B O 1
ATOM 1785 N N . GLN B 1 94 ? 13.898 -21.234 -1.701 1 96.38 94 GLN B N 1
ATOM 1786 C CA . GLN B 1 94 ? 13.586 -20.859 -3.078 1 96.38 94 GLN B CA 1
ATOM 1787 C C . GLN B 1 94 ? 14.172 -19.5 -3.42 1 96.38 94 GLN B C 1
ATOM 1789 O O . GLN B 1 94 ? 14.164 -18.594 -2.584 1 96.38 94 GLN B O 1
ATOM 1794 N N . THR B 1 95 ? 14.664 -19.406 -4.598 1 96.88 95 THR B N 1
ATOM 1795 C CA . THR B 1 95 ? 15.141 -18.141 -5.148 1 96.88 95 THR B CA 1
ATOM 1796 C C . THR B 1 95 ? 14.336 -17.75 -6.391 1 96.88 95 THR B C 1
ATOM 1798 O O . THR B 1 95 ? 13.758 -18.625 -7.051 1 96.88 95 THR B O 1
ATOM 1801 N N . VAL B 1 96 ? 14.242 -16.531 -6.617 1 97.5 96 VAL B N 1
ATOM 1802 C CA . VAL B 1 96 ? 13.539 -16 -7.789 1 97.5 96 VAL B CA 1
ATOM 1803 C C . VAL B 1 96 ? 14.539 -15.32 -8.727 1 97.5 96 VAL B C 1
ATOM 1805 O O . VAL B 1 96 ? 15.297 -14.453 -8.305 1 97.5 96 VAL B O 1
ATOM 1808 N N . THR B 1 97 ? 14.562 -15.695 -9.953 1 97.19 97 THR B N 1
ATOM 1809 C CA . THR B 1 97 ? 15.484 -15.156 -10.945 1 97.19 97 THR B CA 1
ATOM 1810 C C . THR B 1 97 ? 14.75 -14.773 -12.219 1 97.19 97 THR B C 1
ATOM 1812 O O . THR B 1 97 ? 13.539 -14.984 -12.336 1 97.19 97 THR B O 1
ATOM 1815 N N . ALA B 1 98 ? 15.438 -14.102 -13.125 1 97.56 98 ALA B N 1
ATOM 1816 C CA . ALA B 1 98 ? 14.961 -13.797 -14.477 1 97.56 98 ALA B CA 1
ATOM 1817 C C . ALA B 1 98 ? 13.664 -12.992 -14.438 1 97.56 98 ALA B C 1
ATOM 1819 O O . ALA B 1 98 ? 12.695 -13.336 -15.125 1 97.56 98 ALA B O 1
ATOM 1820 N N . ALA B 1 99 ? 13.617 -12.078 -13.594 1 98.12 99 ALA B N 1
ATOM 1821 C CA . ALA B 1 99 ? 12.445 -11.203 -13.477 1 98.12 99 ALA B CA 1
ATOM 1822 C C . ALA B 1 99 ? 12.18 -10.461 -14.781 1 98.12 99 ALA B C 1
ATOM 1824 O O . ALA B 1 99 ? 13.109 -9.984 -15.43 1 98.12 99 ALA B O 1
ATOM 1825 N N . ARG B 1 100 ? 10.906 -10.328 -15.148 1 98.56 100 ARG B N 1
ATOM 1826 C CA . ARG B 1 100 ? 10.508 -9.594 -16.344 1 98.56 100 ARG B CA 1
ATOM 1827 C C . ARG B 1 100 ? 9.078 -9.078 -16.219 1 98.56 100 ARG B C 1
ATOM 1829 O O . ARG B 1 100 ? 8.289 -9.602 -15.43 1 98.56 100 ARG B O 1
ATOM 1836 N N . VAL B 1 101 ? 8.766 -8.109 -17.016 1 98.5 101 VAL B N 1
ATOM 1837 C CA . VAL B 1 101 ? 7.41 -7.562 -17.094 1 98.5 101 VAL B CA 1
ATOM 1838 C C . VAL B 1 101 ? 6.539 -8.453 -17.969 1 98.5 101 VAL B C 1
ATOM 1840 O O . VAL B 1 101 ? 6.984 -8.922 -19.016 1 98.5 101 VAL B O 1
ATOM 1843 N N . VAL B 1 102 ? 5.355 -8.656 -17.5 1 96.75 102 VAL B N 1
ATOM 1844 C CA . VAL B 1 102 ? 4.355 -9.367 -18.297 1 96.75 102 VAL B CA 1
ATOM 1845 C C . VAL B 1 102 ? 3.123 -8.484 -18.469 1 96.75 102 VAL B C 1
ATOM 1847 O O . VAL B 1 102 ? 2.658 -7.852 -17.516 1 96.75 102 VAL B O 1
ATOM 1850 N N . GLU B 1 103 ? 2.635 -8.484 -19.688 1 95.31 103 GLU B N 1
ATOM 1851 C CA . GLU B 1 103 ? 1.412 -7.738 -19.969 1 95.31 103 GLU B CA 1
ATOM 1852 C C . GLU B 1 103 ? 0.187 -8.461 -19.422 1 95.31 103 GLU B C 1
ATOM 1854 O O . GLU B 1 103 ? 0.034 -9.672 -19.609 1 95.31 103 GLU B O 1
ATOM 1859 N N . ARG B 1 104 ? -0.604 -7.754 -18.734 1 95.69 104 ARG B N 1
ATOM 1860 C CA . ARG B 1 104 ? -1.871 -8.305 -18.266 1 95.69 104 ARG B CA 1
ATOM 1861 C C . ARG B 1 104 ? -2.787 -8.641 -19.438 1 95.69 104 ARG B C 1
ATOM 1863 O O . ARG B 1 104 ? -3.025 -7.805 -20.312 1 95.69 104 ARG B O 1
ATOM 1870 N N . PRO B 1 105 ? -3.236 -9.844 -19.5 1 90.31 105 PRO B N 1
ATOM 1871 C CA . PRO B 1 105 ? -4.125 -10.203 -20.609 1 90.31 105 PRO B CA 1
ATOM 1872 C C . PRO B 1 105 ? -5.434 -9.414 -20.594 1 90.31 105 PRO B C 1
ATOM 1874 O O . PRO B 1 105 ? -6.016 -9.195 -19.531 1 90.31 105 PRO B O 1
ATOM 1877 N N . PRO B 1 106 ? -5.785 -9.039 -21.781 1 88.12 106 PRO B N 1
ATOM 1878 C CA . PRO B 1 106 ? -7.086 -8.359 -21.844 1 88.12 106 PRO B CA 1
ATOM 1879 C C . PRO B 1 106 ? -8.258 -9.32 -21.656 1 88.12 106 PRO B C 1
ATOM 1881 O O . PRO B 1 106 ? -8.156 -10.5 -22 1 88.12 106 PRO B O 1
ATOM 1884 N N . GLY B 1 107 ? -9.336 -8.844 -21.125 1 86.5 107 GLY B N 1
ATOM 1885 C CA . GLY B 1 107 ? -10.531 -9.664 -20.984 1 86.5 107 GLY B CA 1
ATOM 1886 C C . GLY B 1 107 ? -10.406 -10.703 -19.891 1 86.5 107 GLY B C 1
ATOM 1887 O O . GLY B 1 107 ? -9.703 -10.492 -18.906 1 86.5 107 GLY B O 1
ATOM 1888 N N . PRO B 1 108 ? -11.141 -11.789 -20.078 1 89.31 108 PRO B N 1
ATOM 1889 C CA . PRO B 1 108 ? -11.094 -12.859 -19.078 1 89.31 108 PRO B CA 1
ATOM 1890 C C . PRO B 1 108 ? -9.734 -13.531 -19 1 89.31 108 PRO B C 1
ATOM 1892 O O . PRO B 1 108 ? -9.094 -13.766 -20.031 1 89.31 108 PRO B O 1
ATOM 1895 N N . LEU B 1 109 ? -9.352 -13.805 -17.75 1 93.19 109 LEU B N 1
ATOM 1896 C CA . LEU B 1 109 ? -8.055 -14.422 -17.531 1 93.19 109 LEU B CA 1
ATOM 1897 C C . LEU B 1 109 ? -8.031 -15.844 -18.078 1 93.19 109 LEU B C 1
ATOM 1899 O O . LEU B 1 109 ? -8.953 -16.625 -17.828 1 93.19 109 LEU B O 1
ATOM 1903 N N . PRO B 1 110 ? -7.004 -16.188 -18.797 1 89.94 110 PRO B N 1
ATOM 1904 C CA . PRO B 1 110 ? -6.914 -17.531 -19.359 1 89.94 110 PRO B CA 1
ATOM 1905 C C . PRO B 1 110 ? -6.746 -18.625 -18.297 1 89.94 110 PRO B C 1
ATOM 1907 O O . PRO B 1 110 ? -7.152 -19.766 -18.5 1 89.94 110 PRO B O 1
ATOM 1910 N N . ARG B 1 111 ? -6.109 -18.297 -17.297 1 92.06 111 ARG B N 1
ATOM 1911 C CA . ARG B 1 111 ? -5.887 -19.219 -16.203 1 92.06 111 ARG B CA 1
ATOM 1912 C C . ARG B 1 111 ? -6.301 -18.609 -14.875 1 92.06 111 ARG B C 1
ATOM 1914 O O . ARG B 1 111 ? -6.078 -17.422 -14.633 1 92.06 111 ARG B O 1
ATOM 1921 N N . ARG B 1 112 ? -6.887 -19.391 -14.086 1 96.56 112 ARG B N 1
ATOM 1922 C CA . ARG B 1 112 ? -7.203 -19.109 -12.688 1 96.56 112 ARG B CA 1
ATOM 1923 C C . ARG B 1 112 ? -8.109 -17.891 -12.562 1 96.56 112 ARG B C 1
ATOM 1925 O O . ARG B 1 112 ? -8.023 -17.141 -11.594 1 96.56 112 ARG B O 1
ATOM 1932 N N . GLY B 1 113 ? -8.914 -17.641 -13.586 1 97 113 GLY B N 1
ATOM 1933 C CA . GLY B 1 113 ? -9.875 -16.547 -13.562 1 97 113 GLY B CA 1
ATOM 1934 C C . GLY B 1 113 ? -10.883 -16.656 -12.438 1 97 113 GLY B C 1
ATOM 1935 O O . GLY B 1 113 ? -11.203 -15.664 -11.781 1 97 113 GLY B O 1
ATOM 1936 N N . LYS B 1 114 ? -11.383 -17.875 -12.273 1 97.38 114 LYS B N 1
ATOM 1937 C CA . LYS B 1 114 ? -12.375 -18.094 -11.227 1 97.38 114 LYS B CA 1
ATOM 1938 C C . LYS B 1 114 ? -11.797 -17.812 -9.844 1 97.38 114 LYS B C 1
ATOM 1940 O O . LYS B 1 114 ? -12.461 -17.203 -9.008 1 97.38 114 LYS B O 1
ATOM 1945 N N . GLU B 1 115 ? -10.586 -18.234 -9.594 1 98.44 115 GLU B N 1
ATOM 1946 C CA . GLU B 1 115 ? -9.93 -18 -8.305 1 98.44 115 GLU B CA 1
ATOM 1947 C C . GLU B 1 115 ? -9.648 -16.531 -8.086 1 98.44 115 GLU B C 1
ATOM 1949 O O . GLU B 1 115 ? -9.766 -16.016 -6.973 1 98.44 115 GLU B O 1
ATOM 1954 N N . TYR B 1 116 ? -9.227 -15.852 -9.133 1 98.38 116 TYR B N 1
ATOM 1955 C CA . TYR B 1 116 ? -9.008 -14.406 -9.078 1 98.38 116 TYR B CA 1
ATOM 1956 C C . TYR B 1 116 ? -10.289 -13.68 -8.672 1 98.38 116 TYR B C 1
ATOM 1958 O O . TYR B 1 116 ? -10.273 -12.852 -7.762 1 98.38 116 TYR B O 1
ATOM 1966 N N . LEU B 1 117 ? -11.383 -14.016 -9.289 1 98.19 117 LEU B N 1
ATOM 1967 C CA . LEU B 1 117 ? -12.656 -13.367 -8.992 1 98.19 117 LEU B CA 1
ATOM 1968 C C . LEU B 1 117 ? -13.109 -13.695 -7.574 1 98.19 117 LEU B C 1
ATOM 1970 O O . LEU B 1 117 ? -13.664 -12.844 -6.879 1 98.19 117 LEU B O 1
ATOM 1974 N N . LEU B 1 118 ? -12.883 -14.906 -7.152 1 98.69 118 LEU B N 1
ATOM 1975 C CA . LEU B 1 118 ? -13.219 -15.297 -5.789 1 98.69 118 LEU B CA 1
ATOM 1976 C C . LEU B 1 118 ? -12.383 -14.508 -4.781 1 98.69 118 LEU B C 1
ATOM 1978 O O . LEU B 1 118 ? -12.906 -14.047 -3.764 1 98.69 118 LEU B O 1
ATOM 1982 N N . LEU B 1 119 ? -11.094 -14.398 -5.039 1 98.81 119 LEU B N 1
ATOM 1983 C CA . LEU B 1 119 ? -10.227 -13.602 -4.176 1 98.81 119 LEU B CA 1
ATOM 1984 C C . LEU B 1 119 ? -10.711 -12.164 -4.094 1 98.81 119 LEU B C 1
ATOM 1986 O O . LEU B 1 119 ? -10.797 -11.594 -3.002 1 98.81 119 LEU B O 1
ATOM 1990 N N . ARG B 1 120 ? -11.07 -11.578 -5.238 1 98.62 120 ARG B N 1
ATOM 1991 C CA . ARG B 1 120 ? -11.578 -10.211 -5.25 1 98.62 120 ARG B CA 1
ATOM 1992 C C . ARG B 1 120 ? -12.844 -10.094 -4.398 1 98.62 120 ARG B C 1
ATOM 1994 O O . ARG B 1 120 ? -13 -9.125 -3.654 1 98.62 120 ARG B O 1
ATOM 2001 N N . GLU B 1 121 ? -13.711 -11.055 -4.559 1 98.75 121 GLU B N 1
ATOM 2002 C CA . GLU B 1 121 ? -14.945 -11.055 -3.781 1 98.75 121 GLU B CA 1
ATOM 2003 C C . GLU B 1 121 ? -14.656 -11.055 -2.281 1 98.75 121 GLU B C 1
ATOM 2005 O O . GLU B 1 121 ? -15.242 -10.273 -1.53 1 98.75 121 GLU B O 1
ATOM 2010 N N . ARG B 1 122 ? -13.789 -11.883 -1.834 1 98.81 122 ARG B N 1
ATOM 2011 C CA . ARG B 1 122 ? -13.453 -11.992 -0.418 1 98.81 122 ARG B CA 1
ATOM 2012 C C . ARG B 1 122 ? -12.781 -10.719 0.087 1 98.81 122 ARG B C 1
ATOM 2014 O O . ARG B 1 122 ? -13.109 -10.227 1.168 1 98.81 122 ARG B O 1
ATOM 2021 N N . VAL B 1 123 ? -11.828 -10.211 -0.685 1 98.75 123 VAL B N 1
ATOM 2022 C CA . VAL B 1 123 ? -11.148 -8.977 -0.301 1 98.75 123 VAL B CA 1
ATOM 2023 C C . VAL B 1 123 ? -12.156 -7.836 -0.202 1 98.75 123 VAL B C 1
ATOM 2025 O O . VAL B 1 123 ? -12.094 -7.027 0.727 1 98.75 123 VAL B O 1
ATOM 2028 N N . THR B 1 124 ? -13.164 -7.797 -1.104 1 98.31 124 THR B N 1
ATOM 2029 C CA . THR B 1 124 ? -14.203 -6.77 -1.093 1 98.31 124 THR B CA 1
ATOM 2030 C C . THR B 1 124 ? -15.031 -6.852 0.186 1 98.31 124 THR B C 1
ATOM 2032 O O . THR B 1 124 ? -15.398 -5.824 0.761 1 98.31 124 THR B O 1
ATOM 2035 N N . ARG B 1 125 ? -15.312 -8.031 0.62 1 98 125 ARG B N 1
ATOM 2036 C CA . ARG B 1 125 ? -16.078 -8.211 1.849 1 98 125 ARG B CA 1
ATOM 2037 C C . ARG B 1 125 ? -15.344 -7.625 3.045 1 98 125 ARG B C 1
ATOM 2039 O O . ARG B 1 125 ? -15.961 -7.086 3.965 1 98 125 ARG B O 1
ATOM 2046 N N . HIS B 1 126 ? -14.039 -7.715 3.057 1 97.69 126 HIS B N 1
ATOM 2047 C CA . HIS B 1 126 ? -13.234 -7.199 4.16 1 97.69 126 HIS B CA 1
ATOM 2048 C C . HIS B 1 126 ? -13.07 -5.688 4.059 1 97.69 126 HIS B C 1
ATOM 2050 O O . HIS B 1 126 ? -13.117 -4.984 5.07 1 97.69 126 HIS B O 1
ATOM 2056 N N . LEU B 1 127 ? -12.906 -5.145 2.822 1 97.56 127 LEU B N 1
ATOM 2057 C CA . LEU B 1 127 ? -12.531 -3.746 2.639 1 97.56 127 LEU B CA 1
ATOM 2058 C C . LEU B 1 127 ? -13.766 -2.879 2.41 1 97.56 127 LEU B C 1
ATOM 2060 O O . LEU B 1 127 ? -13.703 -1.653 2.539 1 97.56 127 LEU B O 1
ATOM 2064 N N . GLY B 1 128 ? -14.859 -3.482 2.031 1 97.12 128 GLY B N 1
ATOM 2065 C CA . GLY B 1 128 ? -16.062 -2.754 1.69 1 97.12 128 GLY B CA 1
ATOM 2066 C C . GLY B 1 128 ? -16.203 -2.471 0.206 1 97.12 128 GLY B C 1
ATOM 2067 O O . GLY B 1 128 ? -17.312 -2.328 -0.309 1 97.12 128 GLY B O 1
ATOM 2068 N N . HIS B 1 129 ? -15.086 -2.359 -0.438 1 96.69 129 HIS B N 1
ATOM 2069 C CA . HIS B 1 129 ? -15.047 -2.119 -1.875 1 96.69 129 HIS B CA 1
ATOM 2070 C C . HIS B 1 129 ? -13.688 -2.479 -2.461 1 96.69 129 HIS B C 1
ATOM 2072 O O . HIS B 1 129 ? -12.719 -2.652 -1.721 1 96.69 129 HIS B O 1
ATOM 2078 N N . LEU B 1 130 ? -13.656 -2.648 -3.734 1 97.31 130 LEU B N 1
ATOM 2079 C CA . LEU B 1 130 ? -12.438 -2.811 -4.516 1 97.31 130 LEU B CA 1
ATOM 2080 C C . LEU B 1 130 ? -12.578 -2.152 -5.883 1 97.31 130 LEU B C 1
ATOM 2082 O O . LEU B 1 130 ? -13.641 -2.213 -6.504 1 97.31 130 LEU B O 1
ATOM 2086 N N . PRO B 1 131 ? -11.555 -1.456 -6.328 1 97 131 PRO B N 1
ATOM 2087 C CA . PRO B 1 131 ? -11.641 -0.927 -7.691 1 97 131 PRO B CA 1
ATOM 2088 C C . PRO B 1 131 ? -11.969 -2.006 -8.719 1 97 131 PRO B C 1
ATOM 2090 O O . PRO B 1 131 ? -11.703 -3.188 -8.492 1 97 131 PRO B O 1
ATOM 2093 N N . ALA B 1 132 ? -12.516 -1.565 -9.82 1 94.62 132 ALA B N 1
ATOM 2094 C CA . ALA B 1 132 ? -12.742 -2.496 -10.922 1 94.62 132 ALA B C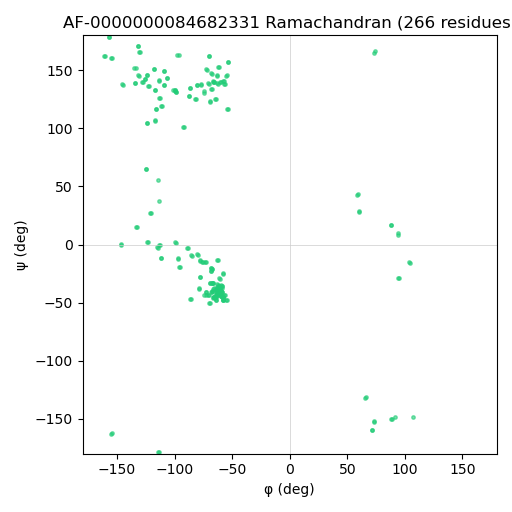A 1
ATOM 2095 C C . ALA B 1 132 ? -11.43 -3.084 -11.43 1 94.62 132 ALA B C 1
ATOM 2097 O O . ALA B 1 132 ? -10.375 -2.463 -11.297 1 94.62 132 ALA B O 1
ATOM 2098 N N . PRO B 1 133 ? -11.492 -4.273 -11.984 1 94.31 133 PRO B N 1
ATOM 2099 C CA . PRO B 1 133 ? -10.273 -4.863 -12.539 1 94.31 133 PRO B CA 1
ATOM 2100 C C . PRO B 1 133 ? -9.594 -3.961 -13.562 1 94.31 133 PRO B C 1
ATOM 2102 O O . PRO B 1 133 ? -10.273 -3.275 -14.336 1 94.31 133 PRO B O 1
ATOM 2105 N N . ALA B 1 134 ? -8.32 -4.02 -13.555 1 87.69 134 ALA B N 1
ATOM 2106 C CA . ALA B 1 134 ? -7.551 -3.242 -14.523 1 87.69 134 ALA B CA 1
ATOM 2107 C C . ALA B 1 134 ? -7.793 -3.74 -15.945 1 87.69 134 ALA B C 1
ATOM 2109 O O . ALA B 1 134 ? -8.023 -4.934 -16.156 1 87.69 134 ALA B O 1
ATOM 2110 N N . ALA B 1 135 ? -7.906 -2.83 -16.859 1 74.38 135 ALA B N 1
ATOM 2111 C CA . ALA B 1 135 ? -8.172 -3.146 -18.266 1 74.38 135 ALA B CA 1
ATOM 2112 C C . ALA B 1 135 ? -6.883 -3.521 -18.984 1 74.38 135 ALA B C 1
ATOM 2114 O O . ALA B 1 135 ? -5.801 -3.047 -18.641 1 74.38 135 ALA B O 1
#

Secondary structure (DSSP, 8-state):
-PPB-HHHHHHHHHHH--GGGS-HHHHHHH---TTSTTTT-HHHHHHHHHHHH-SEEEEEEEEETTEEEEEEEEEE-TTS-EE-SSGGG--SS-EEEEEEEEPPPSSS-SSSHHHHHHHHHHHHHHHS--PPPP-/-PPB-HHHHHHHHHHH--GGGS-HHHHHHH---TTSTTTT-HHHHHHHHHHHH-SEEEEEEEEETTEEEEEEEEEE-TTS-EE-SSGGG--SS-EEEEEEEEPPPSSS-SSSHHHHHHHHHHHHHHHS--PPPP-

Foldseek 3Di:
DDDDDPVLLLCLLLVLADQVLAAPLQCVVPRADNVLRLHRPQVLVQQLVCLAQNAFKKKWWKDDPPDTDGIGIWGQGPVRDTDGSRPSNDDRRIDTDDMDTDDDDPDQDPPSSVSSVSSLVSSCVSVVDGGDGDD/DDDDDPVLLLCLLLVLADQVLAAPLQCVVPRADNVLRLHRPQVLVQQLVCQAQNAFKKKWWKDDPPDTDGIGIWGQGPVRDTDGSRPSNDDRRIDTDDMDTDDDDPDQDPPSSVSSVSSLVSSCVSPVDGGDGDD

Organism: Streptomyces collinus (strain DSM 40733 / Tue 365) (NCBI:txid1214242)

pLDDT: mean 96.56, std 3.49, range [73.94, 98.88]

Sequence (270 aa):
MTPWNLLTLHDALRASWAADTCSPDDLARAGWQPDNPAWGHCDITALVVNDIFGGDLMVGEVHCGSDQQGFHWWNRLPSGAELDLTREQFRTGQTVTAARVVERPPGPLPRRGKEYLLLRERVTRHLGHLPAPAAMTPWNLLTLHDALRASWAADTCSPDDLARAGWQPDNPAWGHCDITALVVNDIFGGDLMVGEVHCGSDQQGFHWWNRLPSGAELDLTREQFRTGQTVTAARVVERPPGPLPRRGKEYLLLRERVTRHLGHLPAPAA

Solvent-accessible surface area (backbone atoms only — not comparable to full-atom values): 14868 Å² total; per-residue (Å²): 132,79,58,39,35,51,64,59,52,49,49,26,52,58,68,42,47,46,67,90,49,27,34,66,71,43,38,70,69,72,50,67,45,86,90,44,46,39,41,43,32,28,59,51,50,30,51,55,49,32,19,48,58,40,59,43,40,31,39,22,41,24,24,49,81,96,43,75,72,58,71,45,37,23,33,29,32,78,51,64,52,38,43,38,87,36,62,78,43,55,77,81,68,53,42,75,42,79,69,44,81,47,82,79,70,69,77,76,55,92,64,64,39,70,38,37,53,50,38,50,53,45,28,21,70,66,60,74,56,68,54,66,74,68,123,132,80,57,39,37,52,64,58,52,49,49,25,52,57,70,42,46,45,67,88,50,28,34,66,72,43,38,71,70,72,50,67,45,86,90,44,45,39,41,44,32,28,59,50,49,29,51,54,49,32,20,50,59,40,60,42,40,31,39,22,40,23,24,48,81,94,42,74,66,62,70,45,35,23,32,29,33,77,50,65,52,38,44,38,86,34,62,80,44,57,78,81,69,51,43,74,42,79,70,43,80,47,82,80,73,69,77,78,54,93,66,66,38,68,40,36,52,50,39,51,52,44,28,22,71,65,62,74,57,70,56,66,76,67,125